Protein AF-A0A485LDN8-F1 (afdb_monomer_lite)

Organism: NCBI:txid120398

Sequence (251 aa):
MTTTCKCIAHLPKSLVAEIDPPNSIRDAHLHHQRHPLDNDVVKGVLFKRGKINPAFQRRYFELTLESLTYYCGDDMRGVIPLSTISTVQSHADPSVAWGIELVTPARTWVLSAANGGDYRKWTASICQRVSVDAVAMESHRELHDGKYRGVCAVQVELSPTYSVADAVKYICACYMQTHTTVTLHPFDPTDYVLEATAMTKSTSGRWKDPARKVASYDEFQTCCAAKETLEVTLVLREEKTTTNATKDYME

pLDDT: mean 74.47, std 20.6, range [29.77, 97.62]

Secondary structure (DSSP, 8-state):
----EEEEEE--GGGEEE-PPP----S-TT-----TTTT--EEEEEEEE-SSS--EEEEEEEE-SSEEEEEETTEEEEEEEGGG-SEEEE-S-TTSTTEEEEEETTEEEEEE-SSHHHHHHHHHHHHTTS-GGGB-HHHHHHH-SSSTHHHHEEEEEE-TT-BHHHHHHHHHHHHHHH-TTEEEPP--GGGEEEEEEETTT--EEEE--SSSBGGGSHHHHHHHHHTPPEEEEEEEPPP------------

InterPro domains:
  IPR001849 Pleckstrin homology domain [PF00169] (43-129)
  IPR001849 Pleckstrin homology domain [PS50003] (39-131)
  IPR001849 Pleckstrin homology domain [SM00233] (40-133)
  IPR011993 PH-like domain superfamily [G3DSA:2.30.29.30] (30-136)

Foldseek 3Di:
DFQWFWAKEFEDPQFWAQDDDDDDPPDCPDDDDDDPLQPPWDKDWKFKQDPVHRDTDIWIWTDGLFWIWTDDVVDTDDIDGQAQFQAWAADPDVVQALWIWTDGPVDIIIIGDPDPVRSLVVSVSSCVRHDVNHYDPVRVVSNPPDPVCQQGMFTDIGTQAAFQLSVLVRRQVRNCVSCVSIDTDDDRSLQKWKWKAQPPPRDIDIRNDRRDGPNVDPSRVVCSVVVHYMYIYIDGDDDDPPPDDPDDDDD

Radius of gyration: 23.09 Å; chains: 1; bounding box: 58×66×58 Å

Structure (mmCIF, N/CA/C/O backbone):
data_AF-A0A485LDN8-F1
#
_entry.id   AF-A0A485LDN8-F1
#
loop_
_atom_site.group_PDB
_atom_site.id
_atom_site.type_symbol
_atom_site.label_atom_id
_atom_site.label_alt_id
_atom_site.label_comp_id
_atom_site.label_asym_id
_atom_site.label_entity_id
_atom_site.label_seq_id
_atom_site.pdbx_PDB_ins_code
_atom_site.Cartn_x
_atom_site.Cartn_y
_atom_site.Cartn_z
_atom_site.occupancy
_atom_site.B_iso_or_equiv
_atom_site.auth_seq_id
_atom_site.auth_comp_id
_atom_site.auth_asym_id
_atom_site.auth_atom_id
_atom_site.pdbx_PDB_model_num
ATOM 1 N N . MET A 1 1 ? -16.667 16.708 29.014 1.00 46.03 1 MET A N 1
ATOM 2 C CA . MET A 1 1 ? -16.131 17.167 27.715 1.00 46.03 1 MET A CA 1
ATOM 3 C C . MET A 1 1 ? -15.968 15.937 26.839 1.00 46.03 1 MET A C 1
ATOM 5 O O . MET A 1 1 ? -15.197 15.059 27.199 1.00 46.03 1 MET A O 1
ATOM 9 N N . THR A 1 2 ? -16.772 15.796 25.787 1.00 54.19 2 THR A N 1
ATOM 10 C CA . THR A 1 2 ? -16.695 14.666 24.846 1.00 54.19 2 THR A CA 1
ATOM 11 C C . THR A 1 2 ? -15.644 14.983 23.792 1.00 54.19 2 THR A C 1
ATOM 13 O O . THR A 1 2 ? -15.962 15.552 22.753 1.00 54.19 2 THR A O 1
ATOM 16 N N . THR A 1 3 ? -14.382 14.695 24.101 1.00 77.62 3 THR A N 1
ATOM 17 C CA . THR A 1 3 ? -13.283 14.909 23.157 1.00 77.62 3 THR A CA 1
ATOM 18 C C . THR A 1 3 ? -13.375 13.858 22.058 1.00 77.62 3 THR A C 1
ATOM 20 O O . THR A 1 3 ? -13.360 12.656 22.328 1.00 77.62 3 THR A O 1
ATOM 23 N N . THR A 1 4 ? -13.537 14.323 20.831 1.00 85.38 4 THR A N 1
ATOM 24 C CA . THR A 1 4 ? -13.481 13.522 19.614 1.00 85.38 4 THR A CA 1
ATOM 25 C C . THR A 1 4 ? -12.040 13.117 19.298 1.00 85.38 4 THR A C 1
ATOM 27 O O . THR A 1 4 ? -11.087 13.774 19.727 1.00 85.38 4 THR A O 1
ATOM 30 N N . CYS A 1 5 ? -11.865 12.026 18.553 1.00 86.75 5 CYS A N 1
ATOM 31 C CA . CYS A 1 5 ? -10.547 11.553 18.138 1.00 86.75 5 CYS A CA 1
ATOM 32 C C . CYS A 1 5 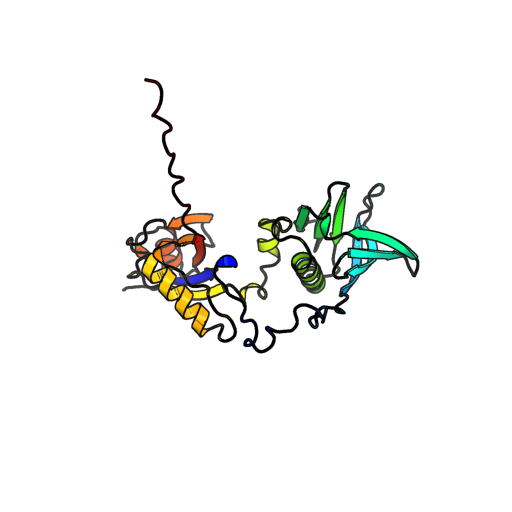? -10.330 11.828 16.652 1.00 86.75 5 CYS A C 1
ATOM 34 O O . CYS A 1 5 ? -11.110 11.359 15.818 1.00 86.75 5 CYS A O 1
ATOM 36 N N . LYS A 1 6 ? -9.249 12.539 16.312 1.00 87.75 6 LYS A N 1
ATOM 37 C CA . LYS A 1 6 ? -8.797 12.617 14.920 1.00 87.75 6 LYS A CA 1
ATOM 38 C C . LYS A 1 6 ? -8.345 11.237 14.490 1.00 87.75 6 LYS A C 1
ATOM 40 O O . LYS A 1 6 ? -7.565 10.590 15.188 1.00 87.75 6 LYS A O 1
ATOM 45 N N . CYS A 1 7 ? -8.817 10.806 13.336 1.00 85.44 7 CYS A N 1
ATOM 46 C CA . CYS A 1 7 ? -8.578 9.465 12.862 1.00 85.44 7 CYS A CA 1
ATOM 47 C C . CYS A 1 7 ? -8.266 9.465 11.370 1.00 85.44 7 CYS A C 1
ATOM 49 O O . CYS A 1 7 ? -8.816 10.262 10.605 1.00 85.44 7 CYS A O 1
ATOM 51 N N . ILE A 1 8 ? -7.387 8.555 10.955 1.00 84.38 8 ILE A N 1
ATOM 52 C CA . ILE A 1 8 ? -7.346 8.135 9.561 1.00 84.38 8 ILE A CA 1
ATOM 53 C C . ILE A 1 8 ? -7.859 6.708 9.472 1.00 84.38 8 ILE A C 1
ATOM 55 O O . ILE A 1 8 ? -7.300 5.798 10.084 1.00 84.38 8 ILE A O 1
ATOM 59 N N . ALA A 1 9 ? -8.928 6.548 8.701 1.00 86.69 9 ALA A N 1
ATOM 60 C CA . ALA A 1 9 ? -9.580 5.277 8.488 1.00 86.69 9 ALA A CA 1
ATOM 61 C C . ALA A 1 9 ? -9.235 4.708 7.115 1.00 86.69 9 ALA A C 1
ATOM 63 O O . ALA A 1 9 ? -9.310 5.421 6.117 1.00 86.69 9 ALA A O 1
ATOM 64 N N . HIS A 1 10 ? -8.893 3.425 7.078 1.00 83.69 10 HIS A N 1
ATOM 65 C CA . HIS A 1 10 ? -8.547 2.671 5.881 1.00 83.69 10 HIS A CA 1
ATOM 66 C C . HIS A 1 10 ? -9.657 1.672 5.553 1.00 83.69 10 HIS A C 1
ATOM 68 O O . HIS A 1 10 ? -10.066 0.889 6.410 1.00 83.69 10 HIS A O 1
ATOM 74 N N . LEU A 1 11 ? -10.147 1.703 4.316 1.00 84.38 11 LEU A N 1
ATOM 75 C CA . LEU A 1 11 ? -11.163 0.788 3.807 1.00 84.38 11 LEU A CA 1
ATOM 76 C C . LEU A 1 11 ? -10.489 -0.381 3.068 1.00 84.38 11 LEU A C 1
ATOM 78 O O . LEU A 1 11 ? -9.495 -0.166 2.364 1.00 84.38 11 LEU A O 1
ATOM 82 N N . PRO A 1 12 ? -11.018 -1.612 3.180 1.00 78.50 12 PRO A N 1
ATOM 83 C CA . PRO A 1 12 ? -10.522 -2.734 2.400 1.00 78.50 12 PRO A CA 1
ATOM 84 C C . PRO A 1 12 ? -10.889 -2.534 0.930 1.00 78.50 12 PRO A C 1
ATOM 86 O O . PRO A 1 12 ? -11.988 -2.088 0.608 1.00 78.50 12 PRO A O 1
ATOM 89 N N . LYS A 1 13 ? -9.986 -2.912 0.021 1.00 68.75 13 LYS A N 1
ATOM 90 C CA . LYS A 1 13 ? -10.216 -2.774 -1.427 1.00 68.75 13 LYS A CA 1
ATOM 91 C C . LYS A 1 13 ? -11.473 -3.504 -1.899 1.00 68.75 13 LYS A C 1
ATOM 93 O O . LYS A 1 13 ? -12.162 -2.998 -2.766 1.00 68.75 13 LYS A O 1
ATOM 98 N N . SER A 1 14 ? -11.801 -4.644 -1.287 1.00 70.00 14 SER A N 1
ATOM 99 C CA . SER A 1 14 ? -13.019 -5.407 -1.590 1.00 70.00 14 SER A CA 1
ATOM 100 C C . SER A 1 14 ? -14.316 -4.643 -1.319 1.00 70.00 14 SER A C 1
ATOM 102 O O . SER A 1 14 ? -15.359 -5.031 -1.831 1.00 70.00 14 SER A O 1
ATOM 104 N N . LEU A 1 15 ? -14.270 -3.573 -0.520 1.00 76.38 15 LEU A N 1
ATOM 105 C CA . LEU A 1 15 ? -15.412 -2.703 -0.256 1.00 76.38 15 LEU A CA 1
ATOM 106 C C . LEU A 1 15 ? -15.505 -1.546 -1.263 1.00 76.38 15 LEU A C 1
ATOM 108 O O . LEU A 1 15 ? -16.568 -0.956 -1.408 1.00 76.38 15 LEU A O 1
ATOM 112 N N . VAL A 1 16 ? -14.425 -1.220 -1.972 1.00 75.81 16 VAL A N 1
ATOM 113 C CA . VAL A 1 16 ? -14.358 -0.085 -2.897 1.00 75.81 16 VAL A CA 1
ATOM 114 C C . VAL A 1 16 ? -14.675 -0.568 -4.314 1.00 75.81 16 VAL A C 1
ATOM 116 O O . VAL A 1 16 ? -13.882 -1.272 -4.927 1.00 75.81 16 VAL A O 1
ATOM 119 N N . ALA A 1 17 ? -15.840 -0.184 -4.830 1.00 63.66 17 ALA A N 1
ATOM 120 C CA . ALA A 1 17 ? -16.272 -0.448 -6.195 1.00 63.66 17 ALA A CA 1
ATOM 121 C C . ALA A 1 17 ? -15.758 0.661 -7.127 1.00 63.66 17 ALA A C 1
ATOM 123 O O . ALA A 1 17 ? -16.224 1.807 -7.071 1.00 63.66 17 ALA A O 1
ATOM 124 N N . GLU A 1 18 ? -14.800 0.329 -7.990 1.00 54.22 18 GLU A N 1
ATOM 125 C CA . GLU A 1 18 ? -14.403 1.208 -9.093 1.00 54.22 18 GLU A CA 1
ATOM 126 C C . GLU A 1 18 ? -15.619 1.442 -10.007 1.00 54.22 18 GLU A C 1
ATOM 128 O O . GLU A 1 18 ? -16.309 0.499 -10.395 1.00 54.22 18 GLU A O 1
ATOM 133 N N . ILE A 1 19 ? -15.939 2.708 -10.302 1.00 43.47 19 ILE A N 1
ATOM 134 C CA . ILE A 1 19 ? -17.028 3.037 -11.226 1.00 43.47 19 ILE A CA 1
ATOM 135 C C . ILE A 1 19 ? -16.540 2.726 -12.644 1.00 43.47 19 ILE A C 1
ATOM 137 O O . ILE A 1 19 ? -15.802 3.521 -13.229 1.00 43.47 19 ILE A O 1
ATOM 141 N N . ASP A 1 20 ? -16.988 1.608 -13.215 1.00 35.34 20 ASP A N 1
ATOM 142 C CA . ASP A 1 20 ? -17.029 1.462 -14.671 1.00 35.34 20 ASP A CA 1
ATOM 143 C C . ASP A 1 20 ? -18.003 2.517 -15.240 1.00 35.34 20 ASP A C 1
ATOM 145 O O . ASP A 1 20 ? -19.126 2.656 -14.734 1.00 35.34 20 ASP A O 1
ATOM 149 N N . PRO A 1 21 ? -17.627 3.290 -16.278 1.00 30.64 21 PRO A N 1
ATOM 150 C CA . PRO A 1 21 ? -18.549 4.215 -16.928 1.00 30.64 21 PRO A CA 1
ATOM 151 C C . PRO A 1 21 ? -19.772 3.464 -17.499 1.00 30.64 21 PRO A C 1
ATOM 153 O O . PRO A 1 21 ? -19.682 2.287 -17.852 1.00 30.64 21 PRO A O 1
ATOM 156 N N . PRO A 1 22 ? -20.944 4.123 -17.579 1.00 30.86 22 PRO A N 1
ATOM 157 C CA . PRO A 1 22 ? -22.230 3.450 -17.705 1.00 30.86 22 PRO A CA 1
ATOM 158 C C . PRO A 1 22 ? -22.371 2.598 -18.974 1.00 30.86 22 PRO A C 1
ATOM 160 O O . PRO A 1 22 ? -22.088 3.026 -20.092 1.00 30.86 22 PRO A O 1
ATOM 163 N N . ASN A 1 23 ? -22.902 1.395 -18.742 1.00 31.38 23 ASN A N 1
ATOM 164 C CA . ASN A 1 23 ? -23.352 0.377 -19.687 1.00 31.38 23 ASN A CA 1
ATOM 165 C C . ASN A 1 23 ? -23.989 0.932 -20.976 1.00 31.38 23 ASN A C 1
ATOM 167 O O . ASN A 1 23 ? -25.171 1.269 -21.002 1.00 31.38 23 ASN A O 1
ATOM 171 N N . SER A 1 24 ? -23.238 0.903 -22.077 1.00 31.77 24 SER A N 1
ATOM 172 C CA . SER A 1 24 ? -23.776 0.992 -23.443 1.00 31.77 24 SER A CA 1
ATOM 173 C C . SER A 1 24 ? -22.979 0.127 -24.430 1.00 31.77 24 SER A C 1
ATOM 175 O O . SER A 1 24 ? -22.832 0.491 -25.589 1.00 31.77 24 SER A O 1
ATOM 177 N N . ILE A 1 25 ? -22.421 -1.013 -24.007 1.00 36.28 25 ILE A N 1
ATOM 178 C CA . ILE A 1 25 ? -21.766 -1.961 -24.929 1.00 36.28 25 ILE A CA 1
ATOM 179 C C . ILE A 1 25 ? -21.967 -3.392 -24.407 1.00 36.28 25 ILE A C 1
ATOM 181 O O . ILE A 1 25 ? -21.027 -4.062 -24.001 1.00 36.28 25 ILE A O 1
ATOM 185 N N . ARG A 1 26 ? -23.217 -3.870 -24.348 1.00 31.00 26 ARG A N 1
ATOM 186 C CA . ARG A 1 26 ? -23.502 -5.282 -24.020 1.00 31.00 26 ARG A CA 1
ATOM 187 C C . ARG A 1 26 ? -23.566 -6.212 -25.238 1.00 31.00 26 ARG A C 1
ATOM 189 O O . ARG A 1 26 ? -23.610 -7.419 -25.045 1.00 31.00 26 ARG A O 1
ATOM 196 N N . ASP A 1 27 ? -23.442 -5.686 -26.458 1.00 29.77 27 ASP A N 1
ATOM 197 C CA . ASP A 1 27 ? -23.632 -6.472 -27.691 1.00 29.77 27 ASP A CA 1
ATOM 198 C C . ASP A 1 27 ? -22.362 -6.722 -28.521 1.00 29.77 27 ASP A C 1
ATOM 200 O O . ASP A 1 27 ? -22.442 -7.089 -29.690 1.00 29.77 27 ASP A O 1
ATOM 204 N N . ALA A 1 28 ? -21.165 -6.591 -27.945 1.00 33.72 28 ALA A N 1
ATOM 205 C CA . ALA A 1 28 ? -19.920 -6.894 -28.657 1.00 33.72 28 ALA A CA 1
ATOM 206 C C . ALA A 1 28 ? -19.147 -8.049 -28.004 1.00 33.72 28 ALA A C 1
ATOM 208 O O . ALA A 1 28 ? -17.988 -7.912 -27.629 1.00 33.72 28 ALA A O 1
ATOM 209 N N . HIS A 1 29 ? -19.772 -9.226 -27.929 1.00 36.06 29 HIS A N 1
ATOM 210 C CA . HIS A 1 29 ? -19.129 -10.485 -27.523 1.00 36.06 29 HIS A CA 1
ATOM 211 C C . HIS A 1 29 ? -18.001 -10.960 -28.478 1.00 36.06 29 HIS A C 1
ATOM 213 O O . HIS A 1 29 ? -17.522 -12.078 -28.342 1.00 36.06 29 HIS A O 1
ATOM 219 N N . LEU A 1 30 ? -17.540 -10.161 -29.452 1.00 35.91 30 LEU A N 1
ATOM 220 C CA . LEU A 1 30 ? -16.578 -10.621 -30.468 1.00 35.91 30 LEU A CA 1
ATOM 221 C C . LEU A 1 30 ? -15.500 -9.613 -30.908 1.00 35.91 30 LEU A C 1
ATOM 223 O O . LEU A 1 30 ? -14.731 -9.935 -31.811 1.00 35.91 30 LEU A O 1
ATOM 227 N N . HIS A 1 31 ? -15.345 -8.449 -30.267 1.00 30.12 31 HIS A N 1
ATOM 228 C CA . HIS A 1 31 ? -14.240 -7.541 -30.609 1.00 30.12 31 HIS A CA 1
ATOM 229 C C . HIS A 1 31 ? -13.421 -7.094 -29.397 1.00 30.12 31 HIS A C 1
ATOM 231 O O . HIS A 1 31 ? -13.770 -6.187 -28.653 1.00 30.12 31 HIS A O 1
ATOM 237 N N . HIS A 1 32 ? -12.268 -7.746 -29.273 1.00 41.88 32 HIS A N 1
ATOM 238 C CA . HIS A 1 32 ? -11.026 -7.246 -28.692 1.00 41.88 32 HIS A CA 1
ATOM 239 C C . HIS A 1 32 ? -10.834 -5.730 -28.948 1.00 41.88 32 HIS A C 1
ATOM 241 O O . HIS A 1 32 ? -10.376 -5.346 -30.024 1.00 41.88 32 HIS A O 1
ATOM 247 N N . GLN A 1 33 ? -11.145 -4.861 -27.977 1.00 31.91 33 GLN A N 1
ATOM 248 C CA . GLN A 1 33 ? -10.724 -3.450 -27.987 1.00 31.91 33 GLN A CA 1
ATOM 249 C C . GLN A 1 33 ? -10.310 -2.956 -26.588 1.00 31.91 33 GLN A C 1
ATOM 251 O O . GLN A 1 33 ? -11.085 -2.380 -25.836 1.00 31.91 33 GLN A O 1
ATOM 256 N N . ARG A 1 34 ? -9.039 -3.241 -26.276 1.00 34.16 34 ARG A N 1
ATOM 257 C CA . ARG A 1 34 ? -8.003 -2.372 -25.680 1.00 34.16 34 ARG A CA 1
ATOM 258 C C . ARG A 1 34 ? -8.476 -1.132 -24.899 1.00 34.16 34 ARG A C 1
ATOM 260 O O . ARG A 1 34 ? -8.803 -0.102 -25.484 1.00 34.16 34 ARG A O 1
ATOM 267 N N . HIS A 1 35 ? -8.369 -1.216 -23.572 1.00 35.28 35 HIS A N 1
ATOM 268 C CA . HIS A 1 35 ? -8.366 -0.070 -22.656 1.00 35.28 35 HIS A CA 1
ATOM 269 C C . HIS A 1 35 ? -7.074 0.772 -22.833 1.00 35.28 35 HIS A C 1
ATOM 271 O O . HIS A 1 35 ? -6.047 0.224 -23.236 1.00 35.28 35 HIS A O 1
ATOM 277 N N . PRO A 1 36 ? -7.042 2.074 -22.478 1.00 39.69 36 PRO A N 1
ATOM 278 C CA . PRO A 1 36 ? -5.906 2.976 -22.742 1.00 39.69 36 PRO A CA 1
ATOM 279 C C . PRO A 1 36 ? -4.606 2.695 -21.960 1.00 39.69 36 PRO A C 1
ATOM 281 O O . PRO A 1 36 ? -3.676 3.490 -22.038 1.00 39.69 36 PRO A O 1
ATOM 284 N N . LEU A 1 37 ? -4.514 1.590 -21.211 1.00 43.34 37 LEU A N 1
ATOM 285 C CA . LEU A 1 37 ? -3.286 1.167 -20.518 1.00 43.34 37 LEU A CA 1
ATOM 286 C C . LEU A 1 37 ? -2.310 0.405 -21.432 1.00 43.34 37 LEU A C 1
ATOM 288 O O . LEU A 1 37 ? -1.198 0.087 -21.013 1.00 43.34 37 LEU A O 1
ATOM 292 N N . ASP A 1 38 ? -2.696 0.149 -22.684 1.00 44.00 38 ASP A N 1
ATOM 293 C CA . ASP A 1 38 ? -1.977 -0.729 -23.614 1.00 44.00 38 ASP A CA 1
ATOM 294 C C . ASP A 1 38 ? -0.600 -0.214 -24.085 1.00 44.00 38 ASP A C 1
ATOM 296 O O . ASP A 1 38 ? 0.090 -0.923 -24.812 1.00 44.00 38 ASP A O 1
ATOM 300 N N . ASN A 1 39 ? -0.162 0.986 -23.677 1.00 49.34 39 ASN A N 1
ATOM 301 C CA . ASN A 1 39 ? 1.122 1.565 -24.106 1.00 49.34 39 ASN A CA 1
ATOM 302 C C . ASN A 1 39 ? 1.950 2.267 -23.014 1.00 49.34 39 ASN A C 1
ATOM 304 O O . ASN A 1 39 ? 3.006 2.820 -23.333 1.00 49.34 39 ASN A O 1
ATOM 308 N N . ASP A 1 40 ? 1.550 2.228 -21.738 1.00 62.41 40 ASP A N 1
ATOM 309 C CA . ASP A 1 40 ? 2.333 2.867 -20.670 1.00 62.41 40 ASP A CA 1
ATOM 310 C C . ASP A 1 40 ? 3.509 1.976 -20.247 1.00 62.41 40 ASP A C 1
ATOM 312 O O . ASP A 1 40 ? 3.496 1.278 -19.224 1.00 62.41 40 ASP A O 1
ATOM 316 N N . VAL A 1 41 ? 4.547 1.996 -21.088 1.00 77.50 41 VAL A N 1
ATOM 317 C CA . VAL A 1 41 ? 5.844 1.393 -20.798 1.00 77.50 41 VAL A CA 1
ATOM 318 C C . VAL A 1 41 ? 6.587 2.305 -19.830 1.00 77.50 41 VAL A C 1
ATOM 320 O O . VAL A 1 41 ? 7.039 3.395 -20.190 1.00 77.50 41 VAL A O 1
ATOM 323 N N . VAL A 1 42 ? 6.755 1.853 -18.589 1.00 88.88 42 VAL A N 1
ATOM 324 C CA . VAL A 1 42 ? 7.564 2.588 -17.616 1.00 88.88 42 VAL A CA 1
ATOM 325 C C . VAL A 1 42 ? 9.026 2.284 -17.885 1.00 88.88 42 VAL A C 1
ATOM 327 O O . VAL A 1 42 ? 9.468 1.144 -17.770 1.00 88.88 42 VAL A O 1
ATOM 330 N N . LYS A 1 43 ? 9.786 3.316 -18.248 1.00 93.44 43 LYS A N 1
ATOM 331 C CA . LYS A 1 43 ? 11.212 3.191 -18.546 1.00 93.44 43 LYS A CA 1
ATOM 332 C C . LYS A 1 43 ? 12.060 4.030 -17.611 1.00 93.44 43 LYS A C 1
ATOM 334 O O . LYS A 1 43 ? 11.627 5.077 -17.116 1.00 93.44 43 LYS A O 1
ATOM 339 N N . GLY A 1 44 ? 13.290 3.590 -17.396 1.00 94.06 44 GLY A N 1
ATOM 340 C CA . GLY A 1 44 ? 14.247 4.334 -16.592 1.00 94.06 44 GLY A CA 1
ATOM 341 C C . GLY A 1 44 ? 15.407 3.484 -16.115 1.00 94.06 44 GLY A C 1
ATOM 342 O O . GLY A 1 44 ? 15.560 2.325 -16.481 1.00 94.06 44 GLY A O 1
ATOM 343 N N . VAL A 1 45 ? 16.253 4.084 -15.292 1.00 95.00 45 VAL A N 1
ATOM 344 C CA . VAL A 1 45 ? 17.449 3.428 -14.774 1.00 95.00 45 VAL A CA 1
ATOM 345 C C . VAL A 1 45 ? 17.189 2.915 -13.366 1.00 95.00 45 VAL A C 1
ATOM 347 O O . VAL A 1 45 ? 16.674 3.648 -12.527 1.00 95.00 45 VAL A O 1
ATOM 350 N N . LEU A 1 46 ? 17.620 1.683 -13.104 1.00 96.88 46 LEU A N 1
ATOM 351 C CA . LEU A 1 46 ? 17.727 1.116 -11.762 1.00 96.88 46 LEU A CA 1
ATOM 352 C C . LEU A 1 46 ? 19.115 0.501 -11.578 1.00 96.88 46 LEU A C 1
ATOM 354 O O . LEU A 1 46 ? 19.783 0.085 -12.534 1.00 96.88 46 LEU A O 1
ATOM 358 N N . PHE A 1 47 ? 19.548 0.414 -10.329 1.00 96.50 47 PHE A N 1
ATOM 359 C CA . PHE A 1 47 ? 20.724 -0.345 -9.943 1.00 96.50 47 PHE A CA 1
ATOM 360 C C . PHE A 1 47 ? 20.298 -1.759 -9.592 1.00 96.50 47 PHE A C 1
ATOM 362 O O . PHE A 1 47 ? 19.424 -1.969 -8.763 1.00 96.50 47 PHE A O 1
ATOM 369 N N . LYS A 1 48 ? 20.914 -2.749 -10.226 1.00 95.25 48 LYS A N 1
ATOM 370 C CA . LYS A 1 48 ? 20.554 -4.154 -10.058 1.00 95.25 48 LYS A CA 1
ATOM 371 C C . LYS A 1 48 ? 21.697 -4.913 -9.401 1.00 95.25 48 LYS A C 1
ATOM 373 O O . LYS A 1 48 ? 22.816 -4.897 -9.917 1.00 95.25 48 LYS A O 1
ATOM 378 N N . ARG A 1 49 ? 21.391 -5.683 -8.357 1.00 93.12 49 ARG A N 1
ATOM 379 C CA . ARG A 1 49 ? 22.340 -6.615 -7.737 1.00 93.12 49 ARG A CA 1
ATOM 380 C C . ARG A 1 49 ? 22.639 -7.797 -8.668 1.00 93.12 49 ARG A C 1
ATOM 382 O O . ARG A 1 49 ? 21.731 -8.405 -9.271 1.00 93.12 49 ARG A O 1
ATOM 389 N N . GLY A 1 50 ? 23.915 -8.135 -8.839 1.00 87.31 50 GLY A N 1
ATOM 390 C CA . GLY A 1 50 ? 24.303 -9.351 -9.556 1.00 87.31 50 GLY A CA 1
ATOM 391 C C . GLY A 1 50 ? 23.942 -10.620 -8.773 1.00 87.31 50 GLY A C 1
ATOM 392 O O . GLY A 1 50 ? 23.691 -10.579 -7.572 1.00 87.31 50 GLY A O 1
ATOM 393 N N . LYS A 1 51 ? 23.824 -11.752 -9.480 1.00 81.25 51 LYS A N 1
ATOM 394 C CA . LYS A 1 51 ? 23.571 -13.062 -8.847 1.00 81.25 51 LYS A CA 1
ATOM 395 C C . LYS A 1 51 ? 24.859 -13.652 -8.265 1.00 81.25 51 LYS A C 1
ATOM 397 O O . LYS A 1 51 ? 24.824 -14.214 -7.185 1.00 81.25 51 LYS A O 1
ATOM 402 N N . ILE A 1 52 ? 25.959 -13.529 -9.014 1.00 82.69 52 ILE A N 1
ATOM 403 C CA . ILE A 1 52 ? 27.269 -14.109 -8.681 1.00 82.69 52 ILE A CA 1
ATOM 404 C C . ILE A 1 52 ? 28.154 -13.058 -8.005 1.00 82.69 52 ILE A C 1
ATOM 406 O O . ILE A 1 52 ? 28.649 -13.280 -6.911 1.00 82.69 52 ILE A O 1
ATOM 410 N N . ASN A 1 53 ? 28.309 -11.888 -8.632 1.00 84.06 53 ASN A N 1
ATOM 411 C CA . ASN A 1 53 ? 28.954 -10.736 -8.010 1.00 84.06 53 ASN A CA 1
ATOM 412 C C . ASN A 1 53 ? 27.867 -9.817 -7.423 1.00 84.06 53 ASN A C 1
ATOM 414 O O . ASN A 1 53 ? 27.068 -9.291 -8.203 1.00 84.06 53 ASN A O 1
ATOM 418 N N . PRO A 1 54 ? 27.802 -9.619 -6.094 1.00 86.31 54 PRO A N 1
ATOM 419 C CA . PRO A 1 54 ? 26.749 -8.839 -5.448 1.00 86.31 54 PRO A CA 1
ATOM 420 C C . PRO A 1 54 ? 26.879 -7.324 -5.667 1.00 86.31 54 PRO A C 1
ATOM 422 O O . PRO A 1 54 ? 26.058 -6.572 -5.151 1.00 86.31 54 PRO A O 1
ATOM 425 N N . ALA A 1 55 ? 27.854 -6.853 -6.448 1.00 89.44 55 ALA A N 1
ATOM 426 C CA . ALA A 1 55 ? 27.920 -5.454 -6.843 1.00 89.44 55 ALA A CA 1
ATOM 427 C C . ALA A 1 55 ? 26.634 -5.010 -7.565 1.00 89.44 55 ALA A C 1
ATOM 429 O O . ALA A 1 55 ? 26.109 -5.697 -8.453 1.00 89.44 55 ALA A O 1
ATOM 430 N N . PHE A 1 56 ? 26.142 -3.831 -7.194 1.00 92.75 56 PHE A N 1
ATOM 431 C CA . PHE A 1 56 ? 25.043 -3.175 -7.884 1.00 92.75 56 PHE A CA 1
ATOM 432 C C . PHE A 1 56 ? 25.547 -2.560 -9.183 1.00 92.75 56 PHE A C 1
ATOM 434 O O . PHE A 1 56 ? 26.515 -1.802 -9.201 1.00 92.75 56 PHE A O 1
ATOM 441 N N . GLN A 1 57 ? 24.879 -2.882 -10.285 1.00 93.81 57 GLN A N 1
ATOM 442 C CA . GLN A 1 57 ? 25.225 -2.348 -11.592 1.00 93.81 57 GLN A CA 1
ATOM 443 C C . GLN A 1 57 ? 24.052 -1.577 -12.176 1.00 93.81 57 GLN A C 1
ATOM 445 O O . GLN A 1 57 ? 22.909 -2.036 -12.151 1.00 93.81 57 GLN A O 1
ATOM 450 N N . ARG A 1 58 ? 24.355 -0.407 -12.737 1.00 95.38 58 ARG A N 1
ATOM 451 C CA . ARG A 1 58 ? 23.387 0.445 -13.425 1.00 95.38 58 ARG A CA 1
ATOM 452 C C . ARG A 1 58 ? 22.868 -0.263 -14.677 1.00 95.38 58 ARG A C 1
ATOM 454 O O . ARG A 1 58 ? 23.665 -0.725 -15.499 1.00 95.38 58 ARG A O 1
ATOM 461 N N . ARG A 1 59 ? 21.549 -0.354 -14.827 1.00 96.56 59 ARG A N 1
ATOM 462 C CA . ARG A 1 59 ? 20.884 -0.927 -16.004 1.00 96.56 59 ARG A CA 1
ATOM 463 C C . ARG A 1 59 ? 19.689 -0.073 -16.396 1.00 96.56 59 ARG A C 1
ATOM 465 O O . ARG A 1 59 ? 19.060 0.547 -15.540 1.00 96.56 59 ARG A O 1
ATOM 472 N N . TYR A 1 60 ? 19.409 -0.036 -17.692 1.00 96.12 60 TYR A N 1
ATOM 473 C CA . TYR A 1 60 ? 18.168 0.534 -18.197 1.00 96.12 60 TYR A CA 1
ATOM 474 C C . TYR A 1 60 ? 17.086 -0.536 -18.119 1.00 96.12 60 TYR A C 1
ATOM 476 O O . TYR A 1 60 ? 17.347 -1.681 -18.484 1.00 96.12 60 TYR A O 1
ATOM 484 N N . PHE A 1 61 ? 15.921 -0.177 -17.602 1.00 97.62 61 PHE A N 1
ATOM 485 C CA . PHE A 1 61 ? 14.780 -1.054 -17.417 1.00 97.62 61 PHE A CA 1
ATOM 486 C C . PHE A 1 61 ? 13.581 -0.536 -18.195 1.00 97.62 61 PHE A C 1
ATOM 488 O O . PHE A 1 61 ? 13.353 0.673 -18.281 1.00 97.62 61 PHE A O 1
ATOM 495 N N . GLU A 1 62 ? 12.793 -1.479 -18.694 1.00 95.56 62 GLU A N 1
ATOM 496 C CA . GLU A 1 62 ? 11.507 -1.239 -19.332 1.00 95.56 62 GLU A CA 1
ATOM 497 C C . GLU A 1 62 ? 10.479 -2.192 -18.725 1.00 95.56 62 GLU A C 1
ATOM 499 O O . GLU A 1 62 ? 10.668 -3.408 -18.725 1.00 95.56 62 GLU A O 1
ATOM 504 N N . LEU A 1 63 ? 9.408 -1.631 -18.179 1.00 94.00 63 LEU A N 1
ATOM 505 C CA . LEU A 1 63 ? 8.280 -2.365 -17.625 1.00 94.00 63 LEU A CA 1
ATOM 506 C C . LEU A 1 63 ? 7.116 -2.292 -18.602 1.00 94.00 63 LEU A C 1
ATOM 508 O O . LEU A 1 63 ? 6.566 -1.215 -18.838 1.00 94.00 63 LEU A O 1
ATOM 512 N N . THR A 1 64 ? 6.748 -3.446 -19.140 1.00 88.19 64 THR A N 1
ATOM 513 C CA . THR A 1 64 ? 5.537 -3.648 -19.937 1.00 88.19 64 THR A CA 1
ATOM 514 C C . THR A 1 64 ? 4.431 -4.229 -19.055 1.00 88.19 64 THR A C 1
ATOM 516 O O . THR A 1 64 ? 4.609 -4.376 -17.847 1.00 88.19 64 THR A O 1
ATOM 519 N N . LEU A 1 65 ? 3.278 -4.562 -19.642 1.00 81.69 65 LEU A N 1
ATOM 520 C CA . LEU A 1 65 ? 2.197 -5.250 -18.928 1.00 81.69 65 LEU A CA 1
ATOM 521 C C . LEU A 1 65 ? 2.596 -6.649 -18.437 1.00 81.69 65 LEU A C 1
ATOM 523 O O . LEU A 1 65 ? 2.077 -7.108 -17.429 1.00 81.69 65 LEU A O 1
ATOM 527 N N . GLU A 1 66 ? 3.521 -7.313 -19.130 1.00 85.69 66 GLU A N 1
ATOM 528 C CA . GLU A 1 66 ? 3.832 -8.727 -18.890 1.00 85.69 66 GLU A CA 1
ATOM 529 C C . GLU A 1 66 ? 5.215 -8.949 -18.279 1.00 85.69 66 GLU A C 1
ATOM 531 O O . GLU A 1 66 ? 5.463 -9.975 -17.641 1.00 85.69 66 GLU A O 1
ATOM 536 N N . SER A 1 67 ? 6.145 -8.012 -18.478 1.00 92.81 67 SER A N 1
ATOM 537 C CA . SER A 1 67 ? 7.546 -8.235 -18.135 1.00 92.81 67 SER A CA 1
ATOM 538 C C . SER A 1 67 ? 8.280 -6.974 -17.708 1.00 92.81 67 SER A C 1
ATOM 540 O O . SER A 1 67 ? 8.035 -5.881 -18.219 1.00 92.81 67 SER A O 1
ATOM 542 N N . LEU A 1 68 ? 9.261 -7.163 -16.830 1.00 96.50 68 LEU A N 1
ATOM 543 C CA . LEU A 1 68 ? 10.297 -6.187 -16.528 1.00 96.50 68 LEU A CA 1
ATOM 544 C C . LEU A 1 68 ? 11.607 -6.615 -17.204 1.00 96.50 68 LEU A C 1
ATOM 546 O O . LEU A 1 68 ? 12.256 -7.582 -16.794 1.00 96.50 68 LEU A O 1
ATOM 550 N N . THR A 1 69 ? 12.001 -5.885 -18.239 1.00 96.81 69 THR A N 1
ATOM 551 C CA . THR A 1 69 ? 13.169 -6.180 -19.079 1.00 96.81 69 THR A CA 1
ATOM 552 C C . THR A 1 69 ? 14.316 -5.241 -18.731 1.00 96.81 69 THR A C 1
ATOM 554 O O . THR A 1 69 ? 14.075 -4.093 -18.360 1.00 96.81 69 THR A O 1
ATOM 557 N N . TYR A 1 70 ? 15.570 -5.696 -18.840 1.00 96.44 70 TYR A N 1
ATOM 558 C CA . TYR A 1 70 ? 16.730 -4.831 -18.604 1.00 96.44 70 TYR A CA 1
ATOM 559 C C . TYR A 1 70 ? 17.849 -4.977 -19.630 1.00 96.44 70 TYR A C 1
ATOM 561 O O . TYR A 1 70 ? 18.117 -6.059 -20.158 1.00 96.44 70 TYR A O 1
ATOM 569 N N . TYR A 1 71 ? 18.559 -3.868 -19.831 1.00 95.81 71 TYR A N 1
ATOM 570 C CA . TYR A 1 71 ? 19.520 -3.671 -20.910 1.00 95.81 71 TYR A CA 1
ATOM 571 C C . TYR A 1 71 ? 20.855 -3.121 -20.401 1.00 95.81 71 TYR A C 1
ATOM 573 O O . TYR A 1 71 ? 20.936 -2.464 -19.354 1.00 95.81 71 TYR A O 1
ATOM 581 N N . CYS A 1 72 ? 21.916 -3.393 -21.157 1.00 91.62 72 CYS A N 1
ATOM 582 C CA . CYS A 1 72 ? 23.237 -2.793 -20.987 1.00 91.62 72 CYS A CA 1
ATOM 583 C C . CYS A 1 72 ? 23.677 -2.201 -22.328 1.00 91.62 72 CYS A C 1
ATOM 585 O O . CYS A 1 72 ? 24.086 -2.950 -23.210 1.00 91.62 72 CYS A O 1
ATOM 587 N N . GLY A 1 73 ? 23.575 -0.877 -22.468 1.00 90.12 73 GLY A N 1
ATOM 588 C CA . GLY A 1 73 ? 23.551 -0.262 -23.796 1.00 90.12 73 GLY A CA 1
ATOM 589 C C . GLY A 1 73 ? 22.277 -0.692 -24.520 1.00 90.12 73 GLY A C 1
ATOM 590 O O . GLY A 1 73 ? 21.219 -0.737 -23.890 1.00 90.12 73 GLY A O 1
ATOM 591 N N . ASP A 1 74 ? 22.413 -1.084 -25.781 1.00 89.25 74 ASP A N 1
ATOM 592 C CA . ASP A 1 74 ? 21.298 -1.566 -26.606 1.00 89.25 74 ASP A CA 1
ATOM 593 C C . ASP A 1 74 ? 21.038 -3.077 -26.440 1.00 89.25 74 ASP A C 1
ATOM 595 O O . ASP A 1 74 ? 20.019 -3.599 -26.887 1.00 89.25 74 ASP A O 1
ATOM 599 N N . ASP A 1 75 ? 21.926 -3.796 -25.742 1.00 92.44 75 ASP A N 1
ATOM 600 C CA . ASP A 1 75 ? 21.799 -5.240 -25.552 1.00 92.44 75 ASP A CA 1
ATOM 601 C C . ASP A 1 75 ? 20.790 -5.581 -24.450 1.00 92.44 75 ASP A C 1
ATOM 603 O O . ASP A 1 75 ? 21.011 -5.261 -23.273 1.00 92.44 75 ASP A O 1
ATOM 607 N N . MET A 1 76 ? 19.746 -6.341 -24.792 1.00 95.19 76 MET A N 1
ATOM 608 C CA . MET A 1 76 ? 18.855 -6.962 -23.809 1.00 95.19 76 MET A CA 1
ATOM 609 C C . MET A 1 76 ? 19.616 -8.025 -23.009 1.00 95.19 76 MET A C 1
ATOM 611 O O . MET A 1 76 ? 20.184 -8.967 -23.559 1.00 95.19 76 MET A O 1
ATOM 615 N N . ARG A 1 77 ? 19.633 -7.887 -21.681 1.00 94.94 77 ARG A N 1
ATOM 616 C CA . ARG A 1 77 ? 20.401 -8.759 -20.773 1.00 94.94 77 ARG A CA 1
ATOM 617 C C . ARG A 1 77 ? 19.535 -9.677 -19.923 1.00 94.94 77 ARG A C 1
ATOM 619 O O . ARG A 1 77 ? 20.075 -10.579 -19.280 1.00 94.94 77 ARG A O 1
ATOM 626 N N . GLY A 1 78 ? 18.231 -9.443 -19.860 1.00 93.44 78 GLY A N 1
ATOM 627 C CA . GLY A 1 78 ? 17.315 -10.346 -19.182 1.00 93.44 78 GLY A CA 1
ATOM 628 C C . GLY A 1 78 ? 15.894 -9.817 -19.110 1.00 93.44 78 GLY A C 1
ATOM 629 O O . GLY A 1 78 ? 15.653 -8.619 -19.241 1.00 93.44 78 GLY A O 1
ATOM 630 N N . VAL A 1 79 ? 14.983 -10.754 -18.869 1.00 95.25 79 VAL A N 1
ATOM 631 C CA . VAL A 1 79 ? 13.539 -10.549 -18.769 1.00 95.25 79 VAL A CA 1
ATOM 632 C C . VAL A 1 79 ? 13.081 -11.154 -17.446 1.00 95.25 79 VAL A C 1
ATOM 634 O O . VAL A 1 79 ? 13.494 -12.262 -17.096 1.00 95.25 79 VAL A O 1
ATOM 637 N N . ILE A 1 80 ? 12.245 -10.429 -16.712 1.00 95.12 80 ILE A N 1
ATOM 638 C CA . ILE A 1 80 ? 11.561 -10.916 -15.515 1.00 95.12 80 ILE A CA 1
ATOM 639 C C . ILE A 1 80 ? 10.064 -10.935 -15.842 1.00 95.12 80 ILE A C 1
ATOM 641 O O . ILE A 1 80 ? 9.453 -9.865 -15.884 1.00 95.12 80 ILE A O 1
ATOM 645 N N . PRO A 1 81 ? 9.462 -12.107 -16.107 1.00 92.44 81 PRO A N 1
ATOM 646 C CA . PRO A 1 81 ? 8.021 -12.198 -16.321 1.00 92.44 81 PRO A CA 1
ATOM 647 C C . PRO A 1 81 ? 7.278 -11.836 -15.031 1.00 92.44 81 PRO A C 1
ATOM 649 O O . PRO A 1 81 ? 7.534 -12.437 -13.983 1.00 92.44 81 PRO A O 1
ATOM 652 N N . LEU A 1 82 ? 6.361 -10.870 -15.090 1.00 87.75 82 LEU A N 1
ATOM 653 C CA . LEU A 1 82 ? 5.666 -10.354 -13.903 1.00 87.75 82 LEU A CA 1
ATOM 654 C C . LEU A 1 82 ? 4.773 -11.415 -13.254 1.00 87.75 82 LEU A C 1
ATOM 656 O O . LEU A 1 82 ? 4.677 -11.472 -12.033 1.00 87.75 82 LEU A O 1
ATOM 660 N N . SER A 1 83 ? 4.219 -12.325 -14.057 1.00 84.19 83 SER A N 1
ATOM 661 C CA . SER A 1 83 ? 3.443 -13.481 -13.594 1.00 84.19 83 SER A CA 1
ATOM 662 C C . SER A 1 83 ? 4.239 -14.465 -12.728 1.00 84.19 83 SER A C 1
ATOM 664 O O . SER A 1 83 ? 3.646 -15.257 -12.003 1.00 84.19 83 SER A O 1
ATOM 666 N N . THR A 1 84 ? 5.576 -14.429 -12.785 1.00 83.00 84 THR A N 1
ATOM 667 C CA . THR A 1 84 ? 6.448 -15.298 -11.972 1.00 83.00 84 THR A CA 1
ATOM 668 C C . THR A 1 84 ? 6.869 -14.664 -10.652 1.00 83.00 84 THR A C 1
ATOM 670 O O . THR A 1 84 ? 7.562 -15.306 -9.862 1.00 83.00 84 THR A O 1
ATOM 673 N N . ILE A 1 85 ? 6.498 -13.406 -10.415 1.00 86.00 85 ILE A N 1
ATOM 674 C CA . ILE A 1 85 ? 6.830 -12.707 -9.180 1.00 86.00 85 ILE A CA 1
ATOM 675 C C . ILE A 1 85 ? 5.856 -13.172 -8.100 1.00 86.00 85 ILE A C 1
ATOM 677 O O . ILE A 1 85 ? 4.658 -12.927 -8.188 1.00 86.00 85 ILE A O 1
ATOM 681 N N . SER A 1 86 ? 6.385 -13.850 -7.084 1.00 75.69 86 SER A N 1
ATOM 682 C CA . SER A 1 86 ? 5.633 -14.317 -5.919 1.00 75.69 86 SER A CA 1
ATOM 683 C C . SER A 1 86 ? 5.618 -13.298 -4.786 1.00 75.69 86 SER A C 1
ATOM 685 O O . SER A 1 86 ? 4.800 -13.406 -3.881 1.00 75.69 86 SER A O 1
ATOM 687 N N . THR A 1 87 ? 6.562 -12.352 -4.777 1.00 78.12 87 THR A N 1
ATOM 688 C CA . THR A 1 87 ? 6.636 -11.302 -3.755 1.00 78.12 87 THR A CA 1
ATOM 689 C C . THR A 1 87 ? 7.338 -10.060 -4.306 1.00 78.12 87 THR A C 1
ATOM 691 O O . THR A 1 87 ? 8.401 -10.167 -4.912 1.00 78.12 87 THR A O 1
ATOM 694 N N . VAL A 1 88 ? 6.772 -8.885 -4.066 1.00 82.94 88 VAL A N 1
ATOM 695 C CA . VAL A 1 88 ? 7.340 -7.558 -4.284 1.00 82.94 88 VAL A CA 1
ATOM 696 C C . VAL A 1 88 ? 7.464 -6.925 -2.918 1.00 82.94 88 VAL A C 1
ATOM 698 O O . VAL A 1 88 ? 6.450 -6.774 -2.227 1.00 82.94 88 VAL A O 1
ATOM 701 N N . GLN A 1 89 ? 8.690 -6.571 -2.535 1.00 81.12 89 GLN A N 1
ATOM 702 C CA . GLN A 1 89 ? 8.909 -5.943 -1.248 1.00 81.12 89 GLN A CA 1
ATOM 703 C C . GLN A 1 89 ? 10.021 -4.913 -1.152 1.00 81.12 89 GLN A C 1
ATOM 705 O O . GLN A 1 89 ? 10.834 -4.784 -2.059 1.00 81.12 89 GLN A O 1
ATOM 710 N N . SER A 1 90 ? 10.050 -4.154 -0.058 1.00 78.75 90 SER A N 1
ATOM 711 C CA . SER A 1 90 ? 11.214 -3.340 0.287 1.00 78.75 90 SER A CA 1
ATOM 712 C C . SER A 1 90 ? 12.409 -4.221 0.621 1.00 78.75 90 SER A C 1
ATOM 714 O O . SER A 1 90 ? 12.267 -5.290 1.214 1.00 78.75 90 SER A O 1
ATOM 716 N N . HIS A 1 91 ? 13.605 -3.770 0.257 1.00 84.94 91 HIS A N 1
ATOM 717 C CA . HIS A 1 91 ? 14.822 -4.456 0.665 1.00 84.94 91 HIS A CA 1
ATOM 718 C C . HIS A 1 91 ? 15.112 -4.216 2.147 1.00 84.94 91 HIS A C 1
ATOM 720 O O . HIS A 1 91 ? 15.165 -3.073 2.587 1.00 84.94 91 HIS A O 1
ATOM 726 N N . ALA A 1 92 ? 15.336 -5.294 2.899 1.00 73.94 92 ALA A N 1
ATOM 727 C CA . ALA A 1 92 ? 15.514 -5.226 4.348 1.00 73.94 92 ALA A CA 1
ATOM 728 C C . ALA A 1 92 ? 16.848 -4.595 4.791 1.00 73.94 92 ALA A C 1
ATOM 730 O O . ALA A 1 92 ? 16.945 -4.114 5.917 1.00 73.94 92 ALA A O 1
ATOM 731 N N . ASP A 1 93 ? 17.886 -4.618 3.946 1.00 77.81 93 ASP A N 1
ATOM 732 C CA . ASP A 1 93 ? 19.186 -4.026 4.278 1.00 77.81 93 ASP A CA 1
ATOM 733 C C . ASP A 1 93 ? 19.148 -2.496 4.084 1.00 77.81 93 ASP A C 1
ATOM 735 O O . ASP A 1 93 ? 19.088 -2.026 2.940 1.00 77.81 93 ASP A O 1
ATOM 739 N N . PRO A 1 94 ? 19.243 -1.699 5.166 1.00 72.50 94 PRO A N 1
ATOM 740 C CA . PRO A 1 94 ? 19.154 -0.242 5.094 1.00 72.50 94 PRO A CA 1
ATOM 741 C C . PRO A 1 94 ? 20.343 0.403 4.366 1.00 72.50 94 PRO A C 1
ATOM 743 O O . PRO A 1 94 ? 20.268 1.576 3.998 1.00 72.50 94 PRO A O 1
ATOM 746 N N . SER A 1 95 ? 21.442 -0.329 4.137 1.00 77.81 95 SER A N 1
ATOM 747 C CA . SER A 1 95 ? 22.572 0.162 3.336 1.00 77.81 95 SER A CA 1
ATOM 748 C C . SER A 1 95 ? 22.233 0.290 1.847 1.00 77.81 95 SER A C 1
ATOM 750 O O . SER A 1 95 ? 22.886 1.045 1.121 1.00 77.81 95 SER A O 1
ATOM 752 N N . VAL A 1 96 ? 21.183 -0.397 1.386 1.00 80.69 96 VAL A N 1
ATOM 753 C CA . VAL A 1 96 ? 20.659 -0.282 0.025 1.00 80.69 96 VAL A CA 1
ATOM 754 C C . VAL A 1 96 ? 19.488 0.692 0.039 1.00 80.69 96 VAL A C 1
ATOM 756 O O . VAL A 1 96 ? 18.321 0.311 0.133 1.00 80.69 96 VAL A O 1
ATOM 759 N N . ALA A 1 97 ? 19.807 1.977 -0.090 1.00 82.94 97 ALA A N 1
ATOM 760 C CA . ALA A 1 97 ? 18.790 3.011 -0.192 1.00 82.94 97 ALA A CA 1
ATOM 761 C C . ALA A 1 97 ? 17.806 2.702 -1.334 1.00 82.94 97 ALA A C 1
ATOM 763 O O . ALA A 1 97 ? 18.211 2.322 -2.441 1.00 82.94 97 ALA A O 1
ATOM 764 N N . TRP A 1 98 ? 16.513 2.900 -1.060 1.00 85.75 98 TRP A N 1
ATOM 765 C CA . TRP A 1 98 ? 15.448 2.772 -2.058 1.00 85.75 98 TRP A CA 1
ATOM 766 C C . TRP A 1 98 ? 15.412 1.391 -2.738 1.00 85.75 98 TRP A C 1
ATOM 768 O O . TRP A 1 98 ? 15.233 1.290 -3.957 1.00 85.75 98 TRP A O 1
ATOM 778 N N . GLY A 1 99 ? 15.657 0.336 -1.957 1.00 86.94 99 GLY A N 1
ATOM 779 C CA . GLY A 1 99 ? 15.746 -1.039 -2.431 1.00 86.94 99 GLY A CA 1
ATOM 780 C C . GLY A 1 99 ? 14.382 -1.707 -2.639 1.00 86.94 99 GLY A C 1
ATOM 781 O O . GLY A 1 99 ? 13.509 -1.630 -1.780 1.00 86.94 99 GLY A O 1
ATOM 782 N N . ILE A 1 100 ? 14.223 -2.402 -3.765 1.00 91.12 100 ILE A N 1
ATOM 783 C CA . ILE A 1 100 ? 13.052 -3.208 -4.135 1.00 91.12 100 ILE A CA 1
ATOM 784 C C . ILE A 1 100 ? 13.513 -4.652 -4.339 1.00 91.12 100 ILE A C 1
ATOM 786 O O . ILE A 1 100 ? 14.437 -4.915 -5.115 1.00 91.12 100 ILE A O 1
ATOM 790 N N . GLU A 1 101 ? 12.851 -5.599 -3.694 1.00 91.19 101 GLU A N 1
ATOM 791 C CA . GLU A 1 101 ? 13.010 -7.026 -3.918 1.00 91.19 101 GLU A CA 1
ATOM 792 C C . GLU A 1 101 ? 11.854 -7.586 -4.737 1.00 91.19 101 GLU A C 1
ATOM 794 O O . GLU A 1 101 ? 10.689 -7.366 -4.420 1.00 91.19 101 GLU A O 1
ATOM 799 N N . LEU A 1 102 ? 12.184 -8.354 -5.773 1.00 91.00 102 LEU A N 1
ATOM 800 C CA . LEU A 1 102 ? 11.231 -9.149 -6.542 1.00 91.00 102 LEU A CA 1
ATOM 801 C C . LEU A 1 102 ? 11.606 -10.619 -6.368 1.00 91.00 102 LEU A C 1
ATOM 803 O O . LEU A 1 102 ? 12.640 -11.070 -6.872 1.00 91.00 102 LEU A O 1
ATOM 807 N N . VAL A 1 103 ? 10.796 -11.367 -5.635 1.00 84.50 103 VAL A N 1
ATOM 808 C CA . VAL A 1 103 ? 10.980 -12.800 -5.417 1.00 84.50 103 VAL A CA 1
ATOM 809 C C . VAL A 1 103 ? 10.296 -13.548 -6.550 1.00 84.50 103 VAL A C 1
ATOM 811 O O . VAL A 1 103 ? 9.127 -13.326 -6.841 1.00 84.50 103 VAL A O 1
ATOM 814 N N . THR A 1 104 ? 11.044 -14.429 -7.200 1.00 87.50 104 THR A N 1
ATOM 815 C CA . THR A 1 104 ? 10.545 -15.387 -8.194 1.00 87.50 104 THR A CA 1
ATOM 816 C C . THR A 1 104 ? 10.998 -16.787 -7.778 1.00 87.50 104 THR A C 1
ATOM 818 O O . THR A 1 104 ? 12.001 -16.891 -7.061 1.00 87.50 104 THR A O 1
ATOM 821 N N . PRO A 1 105 ? 10.376 -17.874 -8.275 1.00 83.50 105 PRO A N 1
ATOM 822 C CA . PRO A 1 105 ? 10.801 -19.239 -7.952 1.00 83.50 105 PRO A CA 1
ATOM 823 C C . PRO A 1 105 ? 12.288 -19.508 -8.218 1.00 83.50 105 PRO A C 1
ATOM 825 O O . PRO A 1 105 ? 12.935 -20.262 -7.499 1.00 83.50 105 PRO A O 1
ATOM 828 N N . ALA A 1 106 ? 12.852 -18.876 -9.252 1.00 82.44 106 ALA A N 1
ATOM 829 C CA . ALA A 1 106 ? 14.239 -19.093 -9.650 1.00 82.44 106 ALA A CA 1
ATOM 830 C C . ALA A 1 106 ? 15.243 -18.194 -8.909 1.00 82.44 106 ALA A C 1
ATOM 832 O O . ALA A 1 106 ? 16.443 -18.502 -8.881 1.00 82.44 106 ALA A O 1
ATOM 833 N N . ARG A 1 107 ? 14.803 -17.029 -8.410 1.00 86.88 107 ARG A N 1
ATOM 834 C CA . ARG A 1 107 ? 15.696 -15.986 -7.887 1.00 86.88 107 ARG A CA 1
ATOM 835 C C . ARG A 1 107 ? 14.949 -14.856 -7.170 1.00 86.88 107 ARG A C 1
ATOM 837 O O . ARG A 1 107 ? 13.948 -14.361 -7.679 1.00 86.88 107 ARG A O 1
ATOM 844 N N . THR A 1 108 ? 15.566 -14.315 -6.118 1.00 89.88 108 THR A N 1
ATOM 845 C CA . THR A 1 108 ? 15.264 -12.966 -5.608 1.00 89.88 108 THR A CA 1
ATOM 846 C C . THR A 1 108 ? 16.109 -11.911 -6.319 1.00 89.88 108 THR A C 1
ATOM 848 O O . THR A 1 108 ? 17.349 -11.942 -6.310 1.00 89.88 108 THR A O 1
ATOM 851 N N . TRP A 1 109 ? 15.438 -10.977 -6.977 1.00 94.25 109 TRP A N 1
ATOM 852 C CA . TRP A 1 109 ? 16.036 -9.825 -7.635 1.00 94.25 109 TRP A CA 1
ATOM 853 C C . TRP A 1 109 ? 16.051 -8.661 -6.661 1.00 94.25 109 TRP A C 1
ATOM 855 O O . TRP A 1 109 ? 15.012 -8.331 -6.115 1.00 94.25 109 TRP A O 1
ATOM 865 N N . VAL A 1 110 ? 17.210 -8.031 -6.474 1.00 94.31 110 VAL A N 1
ATOM 866 C CA . VAL A 1 110 ? 17.321 -6.804 -5.677 1.00 94.31 110 VAL A CA 1
ATOM 867 C C . VAL A 1 110 ? 17.665 -5.659 -6.612 1.00 94.31 110 VAL A C 1
ATOM 869 O O . VAL A 1 110 ? 18.677 -5.707 -7.327 1.00 94.31 110 VAL A O 1
ATOM 872 N N . LEU A 1 111 ? 16.784 -4.670 -6.631 1.00 96.56 111 LEU A N 1
ATOM 873 C CA . LEU A 1 111 ? 16.865 -3.443 -7.403 1.00 96.56 111 LEU A CA 1
ATOM 874 C C . LEU A 1 111 ? 16.981 -2.269 -6.431 1.00 96.56 111 LEU A C 1
ATOM 876 O O . LEU A 1 111 ? 16.534 -2.360 -5.298 1.00 96.56 111 LEU A O 1
ATOM 880 N N . SER A 1 112 ? 17.576 -1.168 -6.860 1.00 94.44 112 SER A N 1
ATOM 881 C CA . SER A 1 112 ? 17.643 0.073 -6.094 1.00 94.44 112 SER A CA 1
ATOM 882 C C . SER A 1 112 ? 17.401 1.245 -7.034 1.00 94.44 112 SER A C 1
ATOM 884 O O . SER A 1 112 ? 17.959 1.305 -8.138 1.00 94.44 112 SER A O 1
ATOM 886 N N . ALA A 1 113 ? 16.512 2.141 -6.619 1.00 92.94 113 ALA A N 1
ATOM 887 C CA . ALA A 1 113 ? 16.225 3.371 -7.336 1.00 92.94 113 ALA A CA 1
ATOM 888 C C . ALA A 1 113 ? 17.201 4.485 -6.934 1.00 92.94 113 ALA A C 1
ATOM 890 O O . ALA A 1 113 ? 17.772 4.480 -5.848 1.00 92.94 113 ALA A O 1
ATOM 891 N N . ALA A 1 114 ? 17.381 5.475 -7.809 1.00 83.56 114 ALA A N 1
ATOM 892 C CA . ALA A 1 114 ? 18.306 6.577 -7.547 1.00 83.56 114 ALA A CA 1
ATOM 893 C C . ALA A 1 114 ? 17.835 7.506 -6.410 1.00 83.56 114 ALA A C 1
ATOM 895 O O . ALA A 1 114 ? 18.646 8.176 -5.777 1.00 83.56 114 ALA A O 1
ATOM 896 N N . ASN A 1 115 ? 16.523 7.584 -6.181 1.00 80.00 115 ASN A N 1
ATOM 897 C CA . ASN A 1 115 ? 15.892 8.440 -5.182 1.00 80.00 115 ASN A CA 1
ATOM 898 C C . ASN A 1 115 ? 14.493 7.904 -4.820 1.00 80.00 115 ASN A C 1
ATOM 900 O O . ASN A 1 115 ? 13.943 7.044 -5.512 1.00 80.00 115 ASN A O 1
ATOM 904 N N . GLY A 1 116 ? 13.885 8.464 -3.771 1.00 70.88 116 GLY A N 1
ATOM 905 C CA . GLY A 1 116 ? 12.560 8.048 -3.301 1.00 70.88 116 GLY A CA 1
ATOM 906 C C . GLY A 1 116 ? 11.414 8.298 -4.292 1.00 70.88 116 GLY A C 1
ATOM 907 O O . GLY A 1 116 ? 10.408 7.593 -4.261 1.00 70.88 116 GLY A O 1
ATOM 908 N N . GLY A 1 117 ? 11.545 9.271 -5.200 1.00 69.25 117 GLY A N 1
ATOM 909 C CA . GLY A 1 117 ? 10.563 9.504 -6.264 1.00 69.25 117 GLY A CA 1
ATOM 910 C C . GLY A 1 117 ? 10.542 8.363 -7.278 1.00 69.25 117 GLY A C 1
ATOM 911 O O . GLY A 1 117 ? 9.478 7.807 -7.559 1.00 69.25 117 GLY A O 1
ATOM 912 N N . ASP A 1 118 ? 11.722 7.974 -7.758 1.00 77.38 118 ASP A N 1
ATOM 913 C CA . ASP A 1 118 ? 11.890 6.839 -8.666 1.00 77.38 118 ASP A CA 1
ATOM 914 C C . ASP A 1 118 ? 11.488 5.527 -7.997 1.00 77.38 118 ASP A C 1
ATOM 916 O O . ASP A 1 118 ? 10.783 4.732 -8.611 1.00 77.38 118 ASP A O 1
ATOM 920 N N . TYR A 1 119 ? 11.859 5.327 -6.731 1.00 80.56 119 TYR A N 1
ATOM 921 C CA . TYR A 1 119 ? 11.424 4.176 -5.939 1.00 80.56 119 TYR A CA 1
ATOM 922 C C . TYR A 1 119 ? 9.906 4.026 -5.960 1.00 80.56 119 TYR A C 1
ATOM 924 O O . TYR A 1 119 ? 9.391 3.015 -6.427 1.00 80.56 119 TYR A O 1
ATOM 932 N N . ARG A 1 120 ? 9.177 5.074 -5.550 1.00 75.94 120 ARG A N 1
ATOM 933 C CA . ARG A 1 120 ? 7.710 5.050 -5.526 1.00 75.94 120 ARG A CA 1
ATOM 934 C C . ARG A 1 120 ? 7.123 4.796 -6.907 1.00 75.94 120 ARG A C 1
ATOM 936 O O . ARG A 1 120 ? 6.198 4.000 -7.023 1.00 75.94 120 ARG A O 1
ATOM 943 N N . LYS A 1 121 ? 7.654 5.451 -7.946 1.00 82.88 121 LYS A N 1
ATOM 944 C CA . LYS A 1 121 ? 7.217 5.255 -9.335 1.00 82.88 121 LYS A CA 1
ATOM 945 C C . LYS A 1 121 ? 7.361 3.791 -9.753 1.00 82.88 121 LYS A C 1
ATOM 947 O O . LYS A 1 121 ? 6.401 3.209 -10.257 1.00 82.88 121 LYS A O 1
ATOM 952 N N . TRP A 1 122 ? 8.537 3.203 -9.549 1.00 87.44 122 TRP A N 1
ATOM 953 C CA . TRP A 1 122 ? 8.826 1.826 -9.944 1.00 87.44 122 TRP A CA 1
ATOM 954 C C . TRP A 1 122 ? 8.001 0.822 -9.155 1.00 87.44 122 TRP A C 1
ATOM 956 O O . TRP A 1 122 ? 7.319 0.000 -9.762 1.00 87.44 122 TRP A O 1
ATOM 966 N N . THR A 1 123 ? 7.995 0.924 -7.828 1.00 81.44 123 THR A N 1
ATOM 967 C CA . THR A 1 123 ? 7.251 -0.004 -6.978 1.00 81.44 123 THR A CA 1
ATOM 968 C C . THR A 1 123 ? 5.754 0.059 -7.268 1.00 81.44 123 THR A C 1
ATOM 970 O O . THR A 1 123 ? 5.140 -0.980 -7.473 1.00 81.44 123 THR A O 1
ATOM 973 N N . ALA A 1 124 ? 5.168 1.255 -7.399 1.00 75.38 124 ALA A N 1
ATOM 974 C CA . ALA A 1 124 ? 3.762 1.405 -7.776 1.00 75.38 124 ALA A CA 1
ATOM 975 C C . ALA A 1 124 ? 3.445 0.746 -9.124 1.00 75.38 124 ALA A 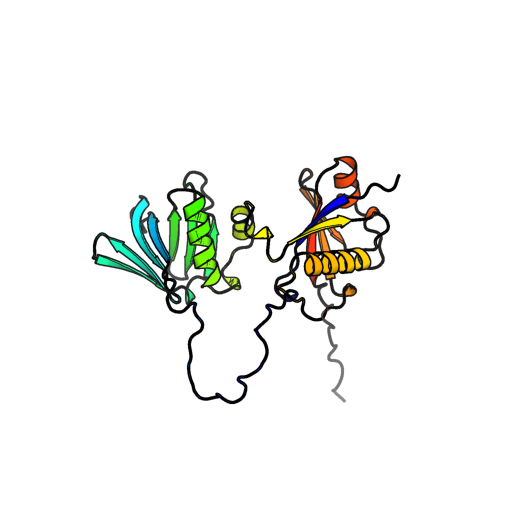C 1
ATOM 977 O O . ALA A 1 124 ? 2.476 -0.001 -9.241 1.00 75.38 124 ALA A O 1
ATOM 978 N N . SER A 1 125 ? 4.279 1.002 -10.132 1.00 82.56 125 SER A N 1
ATOM 979 C CA . SER A 1 125 ? 4.049 0.493 -11.486 1.00 82.56 125 SER A CA 1
ATOM 980 C C . SER A 1 125 ? 4.164 -1.031 -11.552 1.00 82.56 125 SER A C 1
ATOM 982 O O . SER A 1 125 ? 3.396 -1.663 -12.277 1.00 82.56 125 SER A O 1
ATOM 984 N N . ILE A 1 126 ? 5.099 -1.614 -10.792 1.00 84.56 126 ILE A N 1
ATOM 985 C CA . ILE A 1 126 ? 5.275 -3.066 -10.674 1.00 84.56 126 ILE A CA 1
ATOM 986 C C . ILE A 1 126 ? 4.092 -3.673 -9.915 1.00 84.56 126 ILE A C 1
ATOM 988 O O . ILE A 1 126 ? 3.475 -4.602 -10.425 1.00 84.56 126 ILE A O 1
ATOM 992 N N . CYS A 1 127 ? 3.722 -3.123 -8.754 1.00 79.06 127 CYS A N 1
ATOM 993 C CA . CYS A 1 127 ? 2.604 -3.620 -7.945 1.00 79.06 127 CYS A CA 1
ATOM 994 C C . CYS A 1 127 ? 1.265 -3.607 -8.700 1.00 79.06 127 CYS A C 1
ATOM 996 O O . CYS A 1 127 ? 0.444 -4.489 -8.487 1.00 79.06 127 CYS A O 1
ATOM 998 N N . GLN A 1 128 ? 1.048 -2.646 -9.604 1.00 72.50 128 GLN A N 1
ATOM 999 C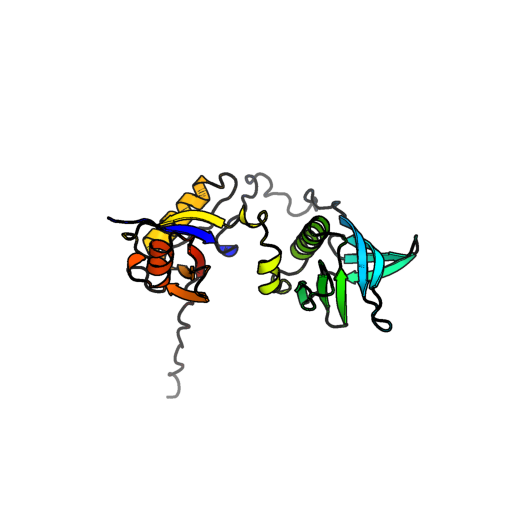 CA . GLN A 1 128 ? -0.146 -2.594 -10.461 1.00 72.50 128 GLN A CA 1
ATOM 1000 C C . GLN A 1 128 ? -0.214 -3.714 -11.515 1.00 72.50 128 GLN A C 1
ATOM 1002 O O . GLN A 1 128 ? -1.265 -3.905 -12.117 1.00 72.50 128 GLN A O 1
ATOM 1007 N N . ARG A 1 129 ? 0.897 -4.410 -11.791 1.00 79.94 129 ARG A N 1
ATOM 1008 C CA . ARG A 1 129 ? 1.033 -5.372 -12.902 1.00 79.94 129 ARG A CA 1
ATOM 1009 C C . ARG A 1 129 ? 1.392 -6.792 -12.447 1.00 79.94 129 ARG A C 1
ATOM 1011 O O . ARG A 1 129 ? 1.563 -7.676 -13.281 1.00 79.94 129 ARG A O 1
ATOM 1018 N N . VAL A 1 130 ? 1.535 -7.018 -11.143 1.00 74.75 130 VAL A N 1
ATOM 1019 C CA . VAL A 1 130 ? 1.728 -8.352 -10.547 1.00 74.75 130 VAL A CA 1
ATOM 1020 C C . VAL A 1 130 ? 0.437 -8.821 -9.877 1.00 74.75 130 VAL A C 1
ATOM 1022 O O . VAL A 1 130 ? -0.477 -8.027 -9.658 1.00 74.75 130 VAL A O 1
ATOM 1025 N N . SER A 1 131 ? 0.359 -10.111 -9.533 1.00 68.50 131 SER A N 1
ATOM 1026 C CA . SER A 1 131 ? -0.756 -10.627 -8.730 1.00 68.50 131 SER A CA 1
ATOM 1027 C C . SER A 1 131 ? -0.840 -9.901 -7.385 1.00 68.50 131 SER A C 1
ATOM 1029 O O . SER A 1 131 ? 0.184 -9.571 -6.788 1.00 68.50 131 SER A O 1
ATOM 1031 N N . VAL A 1 132 ? -2.056 -9.702 -6.875 1.00 54.09 132 VAL A N 1
ATOM 1032 C CA . VAL A 1 132 ? -2.292 -9.079 -5.563 1.00 54.09 132 VAL A CA 1
ATOM 1033 C C . VAL A 1 132 ? -1.605 -9.866 -4.444 1.00 54.09 132 VAL A C 1
ATOM 1035 O O . VAL A 1 132 ? -1.021 -9.260 -3.548 1.00 54.09 132 VAL A O 1
ATOM 1038 N N . ASP A 1 133 ? -1.585 -11.197 -4.546 1.00 60.06 133 ASP A N 1
ATOM 1039 C CA . ASP A 1 133 ? -0.914 -12.083 -3.583 1.00 60.06 133 ASP A CA 1
ATOM 1040 C C . ASP A 1 133 ? 0.604 -11.873 -3.545 1.00 60.06 133 ASP A C 1
ATOM 1042 O O . ASP A 1 133 ? 1.268 -12.213 -2.568 1.00 60.06 133 ASP A O 1
ATOM 1046 N N . ALA A 1 134 ? 1.162 -11.297 -4.612 1.00 55.22 134 ALA A N 1
ATOM 1047 C CA . ALA A 1 134 ? 2.580 -11.035 -4.722 1.00 55.22 134 ALA A CA 1
ATOM 1048 C C . ALA A 1 134 ? 3.007 -9.730 -4.043 1.00 55.22 134 ALA A C 1
ATOM 1050 O O . ALA A 1 134 ? 4.186 -9.417 -4.076 1.00 55.22 134 ALA A O 1
ATOM 1051 N N . VAL A 1 135 ? 2.128 -8.934 -3.432 1.00 63.22 135 VAL A N 1
ATOM 1052 C CA . VAL A 1 135 ? 2.534 -7.683 -2.766 1.00 63.22 135 VAL A CA 1
ATOM 1053 C C . VAL A 1 135 ? 2.630 -7.913 -1.256 1.00 63.22 135 VAL A C 1
ATOM 1055 O O . VAL A 1 135 ? 1.618 -8.120 -0.591 1.00 63.22 135 VAL A O 1
ATOM 1058 N N . ALA A 1 136 ? 3.842 -7.871 -0.688 1.00 55.50 136 ALA A N 1
ATOM 1059 C CA . ALA A 1 136 ? 4.019 -8.102 0.747 1.00 55.50 136 ALA A CA 1
ATOM 1060 C C . ALA A 1 136 ? 3.431 -6.952 1.589 1.00 55.50 136 ALA A C 1
ATOM 1062 O O . ALA A 1 136 ? 3.624 -5.768 1.295 1.00 55.50 136 ALA A O 1
ATOM 1063 N N . MET A 1 137 ? 2.768 -7.301 2.700 1.00 42.62 137 MET A N 1
ATOM 1064 C CA . MET A 1 137 ? 2.147 -6.351 3.640 1.00 42.62 137 MET A CA 1
ATOM 1065 C C . MET A 1 137 ? 3.132 -5.329 4.247 1.00 42.62 137 MET A C 1
ATOM 1067 O O . MET A 1 137 ? 2.722 -4.242 4.642 1.00 42.62 137 MET A O 1
ATOM 1071 N N . GLU A 1 138 ? 4.435 -5.618 4.296 1.00 39.25 138 GLU A N 1
ATOM 1072 C CA . GLU A 1 138 ? 5.455 -4.684 4.816 1.00 39.25 138 GLU A CA 1
ATOM 1073 C C . GLU A 1 138 ? 5.885 -3.632 3.785 1.00 39.25 138 GLU A C 1
ATOM 1075 O O . GLU A 1 138 ? 6.346 -2.548 4.124 1.00 39.25 138 GLU A O 1
ATOM 1080 N N . SER A 1 139 ? 5.642 -3.904 2.509 1.00 35.59 139 SER A N 1
ATOM 1081 C CA . SER A 1 139 ? 5.973 -3.022 1.373 1.00 35.59 139 SER A CA 1
ATOM 1082 C C . SER A 1 139 ? 4.845 -2.053 1.069 1.00 35.59 139 SER A C 1
ATOM 1084 O O . SER A 1 139 ? 5.055 -1.002 0.469 1.00 35.59 139 SER A O 1
ATOM 1086 N N . HIS A 1 140 ? 3.654 -2.373 1.577 1.00 34.84 140 HIS A N 1
ATOM 1087 C CA . HIS A 1 140 ? 2.640 -1.377 1.858 1.00 34.84 140 HIS A CA 1
ATOM 1088 C C . HIS A 1 140 ? 3.218 -0.303 2.796 1.00 34.84 140 HIS A C 1
ATOM 1090 O O . HIS A 1 140 ? 3.299 0.846 2.389 1.00 34.84 140 HIS A O 1
ATOM 1096 N N . ARG A 1 141 ? 3.768 -0.640 3.971 1.00 35.50 141 ARG A N 1
ATOM 1097 C CA . ARG A 1 141 ? 4.213 0.359 4.971 1.00 35.50 141 ARG A CA 1
ATOM 1098 C C . ARG A 1 141 ? 5.240 1.404 4.497 1.00 35.50 141 ARG A C 1
ATOM 1100 O O . ARG A 1 141 ? 5.180 2.524 4.991 1.00 35.50 141 ARG A O 1
ATOM 1107 N N . GLU A 1 142 ? 6.130 1.110 3.547 1.00 36.22 142 GLU A N 1
ATOM 1108 C CA . GLU A 1 142 ? 7.119 2.093 3.041 1.00 36.22 142 GLU A CA 1
ATOM 1109 C C . GLU A 1 142 ? 6.694 2.833 1.756 1.00 36.22 142 GLU A C 1
ATOM 1111 O O . GLU A 1 142 ? 7.185 3.927 1.471 1.00 36.22 142 GLU A O 1
ATOM 1116 N N . LEU A 1 143 ? 5.705 2.320 1.012 1.00 38.41 143 LEU A N 1
ATOM 1117 C CA . LEU A 1 143 ? 5.002 3.089 -0.030 1.00 38.41 143 LEU A CA 1
ATOM 1118 C C . LEU A 1 143 ? 3.998 4.095 0.559 1.00 38.41 143 LEU A C 1
ATOM 1120 O O . LEU A 1 143 ? 3.426 4.906 -0.175 1.00 38.41 143 LEU A O 1
ATOM 1124 N N . HIS A 1 144 ? 3.794 4.056 1.878 1.00 39.44 144 HIS A N 1
ATOM 1125 C CA . HIS A 1 144 ? 2.859 4.885 2.637 1.00 39.44 144 HIS A CA 1
ATOM 1126 C C . HIS A 1 144 ? 3.404 6.281 2.990 1.00 39.44 144 HIS A C 1
ATOM 1128 O O . HIS A 1 144 ? 2.932 6.902 3.938 1.00 39.44 144 HIS A O 1
ATOM 1134 N N . ASP A 1 145 ? 4.323 6.841 2.201 1.00 32.09 145 ASP A N 1
ATOM 1135 C CA . ASP A 1 145 ? 4.622 8.274 2.284 1.00 32.09 145 ASP A CA 1
ATOM 1136 C C . ASP A 1 145 ? 3.671 9.066 1.359 1.00 32.09 145 ASP A C 1
ATOM 1138 O O . ASP A 1 145 ? 3.910 9.305 0.171 1.00 32.09 145 ASP A O 1
ATOM 1142 N N . GLY A 1 146 ? 2.498 9.389 1.910 1.00 35.81 146 GLY A N 1
ATOM 1143 C CA . GLY A 1 146 ? 1.707 10.572 1.555 1.00 35.81 146 GLY A CA 1
ATOM 1144 C C . GLY A 1 146 ? 0.778 10.547 0.331 1.00 35.81 146 GLY A C 1
ATOM 1145 O O . GLY A 1 146 ? -0.140 11.363 0.311 1.00 35.81 146 GLY A O 1
ATOM 1146 N N . LYS A 1 147 ? 0.934 9.662 -0.673 1.00 34.09 147 LYS A N 1
ATOM 1147 C CA . LYS A 1 147 ? 0.113 9.739 -1.919 1.00 34.09 147 LYS A CA 1
ATOM 1148 C C . LYS A 1 147 ? -0.835 8.575 -2.235 1.00 34.09 147 LYS A C 1
ATOM 1150 O O . LYS A 1 147 ? -1.897 8.835 -2.787 1.00 34.09 147 LYS A O 1
ATOM 1155 N N . TYR A 1 148 ? -0.545 7.330 -1.847 1.00 33.53 148 TYR A N 1
ATOM 1156 C CA . TYR A 1 148 ? -1.493 6.209 -2.048 1.00 33.53 148 TYR A CA 1
ATOM 1157 C C . TYR A 1 148 ? -2.617 6.147 -1.004 1.00 33.53 148 TYR A C 1
ATOM 1159 O O . TYR A 1 148 ? -3.589 5.410 -1.154 1.00 33.53 148 TYR A O 1
ATOM 1167 N N . ARG A 1 149 ? -2.522 6.990 0.027 1.00 39.97 149 ARG A N 1
ATOM 1168 C CA . ARG A 1 149 ? -3.562 7.196 1.037 1.00 39.97 149 ARG A CA 1
ATOM 1169 C C . ARG A 1 149 ? -4.851 7.798 0.473 1.00 39.97 149 ARG A C 1
ATOM 1171 O O . ARG A 1 149 ? -5.879 7.714 1.122 1.00 39.97 149 ARG A O 1
ATOM 1178 N N . GLY A 1 150 ? -4.806 8.398 -0.715 1.00 41.81 150 GLY A N 1
ATOM 1179 C CA . G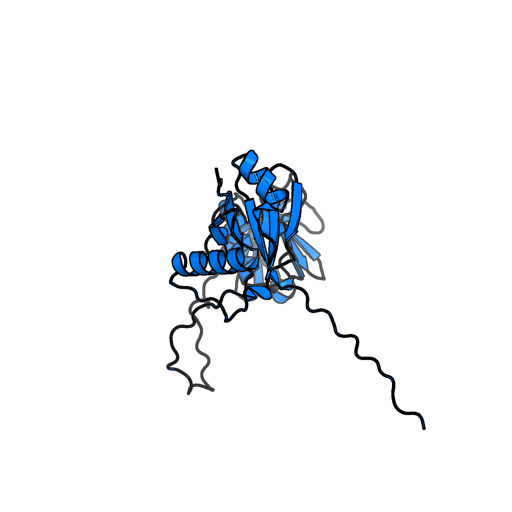LY A 1 150 ? -5.918 9.178 -1.254 1.00 41.81 150 GLY A CA 1
ATOM 1180 C C . GLY A 1 150 ? -7.018 8.393 -1.964 1.00 41.81 150 GLY A C 1
ATOM 1181 O O . GLY A 1 150 ? -7.913 9.042 -2.475 1.00 41.81 150 GLY A O 1
ATOM 1182 N N . VAL A 1 151 ? -6.949 7.058 -2.075 1.00 49.28 151 VAL A N 1
ATOM 1183 C CA . VAL A 1 151 ? -8.022 6.292 -2.749 1.00 49.28 151 VAL A CA 1
ATOM 1184 C C . VAL A 1 151 ? -8.744 5.338 -1.812 1.00 49.28 151 VAL A C 1
ATOM 1186 O O . VAL A 1 151 ? -9.926 5.149 -2.006 1.00 49.28 151 VAL A O 1
ATOM 1189 N N . CYS A 1 152 ? -8.123 4.772 -0.772 1.00 64.81 152 CYS A N 1
ATOM 1190 C CA . CYS A 1 152 ? -8.819 3.874 0.173 1.00 64.81 152 CYS A CA 1
ATOM 1191 C C . CYS A 1 152 ? -8.731 4.342 1.630 1.00 64.81 152 CYS A C 1
ATOM 1193 O O . CYS A 1 152 ? -8.965 3.546 2.536 1.00 64.81 152 CYS A O 1
ATOM 1195 N N . ALA A 1 153 ? -8.364 5.600 1.881 1.00 73.44 153 ALA A N 1
ATOM 1196 C CA . ALA A 1 153 ? -8.364 6.147 3.229 1.00 73.44 153 ALA A CA 1
ATOM 1197 C C . ALA A 1 153 ? -9.111 7.475 3.300 1.00 73.44 153 ALA A C 1
ATOM 1199 O O . ALA A 1 153 ? -9.179 8.230 2.333 1.00 73.44 153 ALA A O 1
ATOM 1200 N N . VAL A 1 154 ? -9.664 7.766 4.470 1.00 78.12 154 VAL A N 1
ATOM 1201 C CA . VAL A 1 154 ? -10.403 8.995 4.743 1.00 78.12 154 VAL A CA 1
ATOM 1202 C C . VAL A 1 154 ? -10.017 9.535 6.116 1.00 78.12 154 VAL A C 1
ATOM 1204 O O . VAL A 1 154 ? -9.848 8.782 7.077 1.00 78.12 154 VAL A O 1
ATOM 1207 N N . GLN A 1 155 ? -9.843 10.853 6.206 1.00 81.44 155 GLN A N 1
ATOM 1208 C CA . GLN A 1 155 ? -9.684 11.534 7.487 1.00 81.44 155 GLN A CA 1
ATOM 1209 C C . GLN A 1 155 ? -11.060 11.762 8.101 1.00 81.44 155 GLN A C 1
ATOM 1211 O O . GLN A 1 155 ? -11.945 12.319 7.454 1.00 81.44 155 GLN A O 1
ATOM 1216 N N . VAL A 1 156 ? -11.234 11.333 9.347 1.00 84.81 156 VAL A N 1
ATOM 1217 C CA . VAL A 1 156 ? -12.502 11.444 10.070 1.00 84.81 156 VAL A CA 1
ATOM 1218 C C . VAL A 1 156 ? -12.268 11.877 11.508 1.00 84.81 156 VAL A C 1
ATOM 1220 O O . VAL A 1 156 ? -11.166 11.762 12.049 1.00 84.81 156 VAL A O 1
ATOM 1223 N N . GLU A 1 157 ? -13.329 12.351 12.146 1.00 89.12 157 GLU A N 1
ATOM 1224 C CA . GLU A 1 157 ? -13.330 12.698 13.559 1.00 89.12 157 GLU A CA 1
ATOM 1225 C C . GLU A 1 157 ? -14.336 11.804 14.292 1.00 89.12 157 GLU A C 1
ATOM 1227 O O . GLU A 1 157 ? -15.549 11.965 14.174 1.00 89.12 157 GLU A O 1
ATOM 1232 N N . LEU A 1 158 ? -13.834 10.798 15.012 1.00 89.81 158 LEU A N 1
ATOM 1233 C CA . LEU A 1 158 ? -14.688 9.820 15.682 1.00 89.81 158 LEU A CA 1
ATOM 1234 C C . LEU A 1 158 ? -15.206 10.378 17.010 1.00 89.81 158 LEU A C 1
ATOM 1236 O O . LEU A 1 158 ? -14.431 10.767 17.889 1.00 89.81 158 LEU A O 1
ATOM 1240 N N . SER A 1 159 ? -16.529 10.361 17.179 1.00 91.50 159 SER A N 1
ATOM 1241 C CA . SER A 1 159 ? -17.175 10.711 18.442 1.00 91.50 159 SER A CA 1
ATOM 1242 C C . SER A 1 159 ? -17.040 9.580 19.466 1.00 91.50 159 SER A C 1
ATOM 1244 O O . SER A 1 159 ? -17.293 8.423 19.121 1.00 91.50 159 SER A O 1
ATOM 1246 N N . PRO A 1 160 ? -16.771 9.883 20.753 1.00 92.25 160 PRO A N 1
ATOM 1247 C CA . PRO A 1 160 ? -16.773 8.874 21.815 1.00 92.25 160 PRO A CA 1
ATOM 1248 C C . PRO A 1 160 ? -18.132 8.167 21.980 1.00 92.25 160 PRO A C 1
ATOM 1250 O O . PRO A 1 160 ? -18.202 7.086 22.565 1.00 92.25 160 PRO A O 1
ATOM 1253 N N . THR A 1 161 ? -19.218 8.763 21.474 1.00 93.12 161 THR A N 1
ATOM 1254 C CA . THR A 1 161 ? -20.575 8.203 21.543 1.00 93.12 161 THR A CA 1
ATOM 1255 C C . THR A 1 161 ? -20.884 7.192 20.442 1.00 93.12 161 THR A C 1
ATOM 1257 O O . THR A 1 161 ? -21.925 6.533 20.521 1.00 93.12 161 THR A O 1
ATOM 1260 N N . TYR A 1 162 ? -20.023 7.034 19.436 1.00 93.88 162 TYR A N 1
ATOM 1261 C CA . TYR A 1 162 ? -20.236 6.055 18.373 1.00 93.88 162 TYR A CA 1
ATOM 1262 C C . TYR A 1 162 ? -20.053 4.632 18.894 1.00 93.88 162 TYR A C 1
ATOM 1264 O O . TYR A 1 162 ? -19.124 4.344 19.653 1.00 93.88 162 TYR A O 1
ATOM 1272 N N . SER A 1 163 ? -20.969 3.739 18.512 1.00 95.12 163 SER A N 1
ATOM 1273 C CA . SER A 1 163 ? -20.668 2.307 18.527 1.00 95.12 163 SER A CA 1
ATOM 1274 C C . SER A 1 163 ? -19.667 1.973 17.414 1.00 95.12 163 SER A C 1
ATOM 1276 O O . SER A 1 163 ? -19.455 2.791 16.517 1.00 95.12 163 SER A O 1
ATOM 1278 N N . VAL A 1 164 ? -19.051 0.790 17.440 1.00 94.00 164 VAL A N 1
ATOM 1279 C CA . VAL A 1 164 ? -18.175 0.349 16.338 1.00 94.00 164 VAL A CA 1
ATOM 1280 C C . VAL A 1 164 ? -18.936 0.342 15.007 1.00 94.00 164 VAL A C 1
ATOM 1282 O O . VAL A 1 164 ? -18.422 0.856 14.018 1.00 94.00 164 VAL A O 1
ATOM 1285 N N . ALA A 1 165 ? -20.183 -0.140 14.984 1.00 90.12 165 ALA A N 1
ATOM 1286 C CA . ALA A 1 165 ? -21.003 -0.127 13.772 1.00 90.12 165 ALA A CA 1
ATOM 1287 C C . ALA A 1 165 ? -21.328 1.301 13.295 1.00 90.12 165 ALA A C 1
ATOM 1289 O O . ALA A 1 165 ? -21.296 1.570 12.094 1.00 90.12 165 ALA A O 1
ATOM 1290 N N . ASP A 1 166 ? -21.605 2.233 14.215 1.00 89.69 166 ASP A N 1
ATOM 1291 C CA . ASP A 1 166 ? -21.819 3.645 13.859 1.00 89.69 166 ASP A CA 1
ATOM 1292 C C . ASP A 1 166 ? -20.538 4.286 13.314 1.00 89.69 166 ASP A C 1
ATOM 1294 O O . ASP A 1 166 ? -20.597 5.058 12.359 1.00 89.69 166 ASP A O 1
ATOM 1298 N N . ALA A 1 167 ? -19.377 3.939 13.877 1.00 92.50 167 ALA A N 1
ATOM 1299 C CA . ALA A 1 167 ? -18.085 4.408 13.395 1.00 92.50 167 ALA A CA 1
ATOM 1300 C C . ALA A 1 167 ? -17.791 3.888 11.979 1.00 92.50 167 ALA A C 1
ATOM 1302 O O . ALA A 1 167 ? -17.395 4.676 11.125 1.00 92.50 167 ALA A O 1
ATOM 1303 N N . VAL A 1 168 ? -18.056 2.607 11.693 1.00 92.31 168 VAL A N 1
ATOM 1304 C CA . VAL A 1 168 ? -17.934 2.028 10.340 1.00 92.31 168 VAL A CA 1
ATOM 1305 C C . VAL A 1 168 ? -18.847 2.755 9.349 1.00 92.31 168 VAL A C 1
ATOM 1307 O O . VAL A 1 168 ? -18.379 3.185 8.293 1.00 92.31 168 VAL A O 1
ATOM 1310 N N . LYS A 1 169 ? -20.128 2.958 9.700 1.00 89.25 169 LYS A N 1
ATOM 1311 C CA . LYS A 1 169 ? -21.087 3.721 8.876 1.00 89.25 169 LYS A CA 1
ATOM 1312 C C . LYS A 1 169 ? -20.573 5.123 8.574 1.00 89.25 169 LYS A C 1
ATOM 1314 O O . LYS A 1 169 ? -20.586 5.549 7.422 1.00 89.25 169 LYS A O 1
ATOM 1319 N N . TYR A 1 170 ? -20.122 5.826 9.610 1.00 88.50 170 TYR A N 1
ATOM 1320 C CA . TYR A 1 170 ? -19.624 7.191 9.505 1.00 88.50 170 TYR A CA 1
ATOM 1321 C C . TYR A 1 170 ? -18.370 7.276 8.627 1.00 88.50 170 TYR A C 1
ATOM 1323 O O . TYR A 1 170 ? -18.318 8.108 7.726 1.00 88.50 170 TYR A O 1
ATOM 1331 N N . ILE A 1 171 ? -17.409 6.367 8.815 1.00 90.31 171 ILE A N 1
ATOM 1332 C CA . ILE A 1 171 ? -16.202 6.269 7.982 1.00 90.31 171 ILE A CA 1
ATOM 1333 C C . ILE A 1 171 ? -16.571 6.088 6.509 1.00 90.31 171 ILE A C 1
ATOM 1335 O O . ILE A 1 171 ? -16.080 6.831 5.660 1.00 90.31 171 ILE A O 1
ATOM 1339 N N . CYS A 1 172 ? -17.462 5.145 6.200 1.00 87.62 172 CYS A N 1
ATOM 1340 C CA . CYS A 1 172 ? -17.881 4.885 4.824 1.00 87.62 172 CYS A CA 1
ATOM 1341 C C . CYS A 1 172 ? -18.628 6.084 4.216 1.00 87.62 172 CYS A C 1
ATOM 1343 O O . CYS A 1 172 ? -18.397 6.433 3.059 1.00 87.62 172 CYS A O 1
ATOM 1345 N N . ALA A 1 173 ? -19.469 6.767 4.999 1.00 79.25 173 ALA A N 1
ATOM 1346 C CA . ALA A 1 173 ? -20.153 7.983 4.562 1.00 79.25 173 ALA A CA 1
ATOM 1347 C C . ALA A 1 173 ? -19.166 9.125 4.256 1.00 79.25 173 ALA A C 1
ATOM 1349 O O . ALA A 1 173 ? -19.254 9.743 3.196 1.00 79.25 173 ALA A O 1
ATOM 1350 N N . CYS A 1 174 ? -18.190 9.376 5.135 1.00 76.62 174 CYS A N 1
ATOM 1351 C CA . CYS A 1 174 ? -17.141 10.374 4.904 1.00 76.62 174 CYS A CA 1
ATOM 1352 C C . CYS A 1 174 ? -16.274 10.020 3.694 1.00 76.62 174 CYS A C 1
ATOM 1354 O O . CYS A 1 174 ? -15.883 10.905 2.930 1.00 76.62 174 CYS A O 1
ATOM 1356 N N . TYR A 1 175 ? -15.985 8.732 3.503 1.00 82.19 175 TYR A N 1
ATOM 1357 C CA . TYR A 1 175 ? -15.236 8.253 2.352 1.00 82.19 175 TYR A CA 1
ATOM 1358 C C . TYR A 1 175 ? -15.973 8.584 1.048 1.00 82.19 175 TYR A C 1
ATOM 1360 O O . TYR A 1 175 ? -15.381 9.225 0.182 1.00 82.19 175 TYR A O 1
ATOM 1368 N N . MET A 1 176 ? -17.268 8.257 0.954 1.00 77.44 176 MET A N 1
ATOM 1369 C CA . MET A 1 176 ? -18.118 8.557 -0.210 1.00 77.44 176 MET A CA 1
ATOM 1370 C C . MET A 1 176 ? -18.277 10.061 -0.477 1.00 77.44 176 MET A C 1
ATOM 1372 O O . MET A 1 176 ? -18.361 10.482 -1.627 1.00 77.44 176 MET A O 1
ATOM 1376 N N . GLN A 1 177 ? -18.302 10.890 0.571 1.00 70.56 177 GLN A N 1
ATOM 1377 C CA . GLN A 1 177 ? -18.345 12.352 0.426 1.00 70.56 177 GLN A CA 1
ATOM 1378 C C . GLN A 1 177 ? -17.031 12.926 -0.111 1.00 70.56 177 GLN A C 1
ATOM 1380 O O . GLN A 1 177 ? -17.041 13.898 -0.862 1.00 70.56 177 GLN A O 1
ATOM 1385 N N . THR A 1 178 ? -15.904 12.333 0.287 1.00 66.25 178 THR A N 1
ATOM 1386 C CA . THR A 1 178 ? -14.562 12.800 -0.088 1.00 66.25 178 THR A CA 1
ATOM 1387 C C . THR A 1 178 ? -14.138 12.275 -1.466 1.00 66.25 178 THR A C 1
ATOM 1389 O O . THR A 1 178 ? -13.426 12.966 -2.190 1.00 66.25 178 THR A O 1
ATOM 1392 N N . HIS A 1 179 ? -14.599 11.080 -1.854 1.00 64.75 179 HIS A N 1
ATOM 1393 C CA . HIS A 1 179 ? -14.229 10.388 -3.094 1.00 64.75 179 HIS A CA 1
ATOM 1394 C C . HIS A 1 179 ? -15.441 10.253 -4.021 1.00 64.75 179 HIS A C 1
ATOM 1396 O O . HIS A 1 179 ? -15.992 9.174 -4.208 1.00 64.75 179 HIS A O 1
ATOM 1402 N N . THR A 1 180 ? -15.854 11.363 -4.632 1.00 64.19 180 THR A N 1
ATOM 1403 C CA . THR A 1 180 ? -17.087 11.443 -5.440 1.00 64.19 180 THR A CA 1
ATOM 1404 C C . THR A 1 180 ? -17.060 10.636 -6.742 1.00 64.19 180 THR A C 1
ATOM 1406 O O . THR A 1 180 ? -18.102 10.442 -7.363 1.00 64.19 180 THR A O 1
ATOM 1409 N N . THR A 1 181 ? -15.885 10.168 -7.169 1.00 58.66 18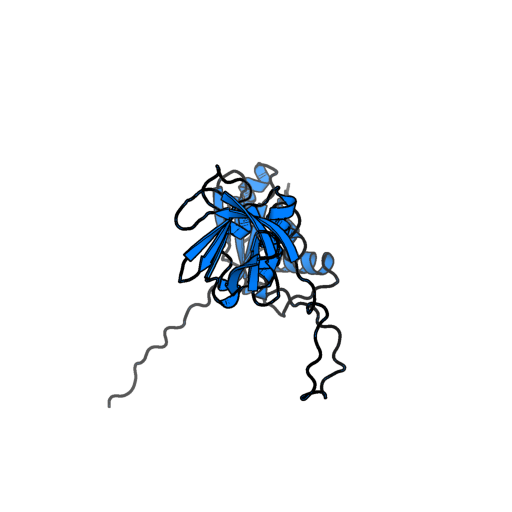1 THR A N 1
ATOM 1410 C CA . THR A 1 181 ? -15.687 9.368 -8.389 1.00 58.66 181 THR A CA 1
ATOM 1411 C C . THR A 1 181 ? -15.608 7.866 -8.118 1.00 58.66 181 THR A C 1
ATOM 1413 O O . THR A 1 181 ? -15.303 7.102 -9.029 1.00 58.66 181 THR A O 1
ATOM 1416 N N . VAL A 1 182 ? -15.814 7.439 -6.870 1.00 64.62 182 VAL A N 1
ATOM 1417 C CA . VAL A 1 182 ? -15.672 6.049 -6.433 1.00 64.62 182 VAL A CA 1
ATOM 1418 C C . VAL A 1 182 ? -16.936 5.635 -5.688 1.00 64.62 182 VAL A C 1
ATOM 1420 O O . VAL A 1 182 ? -17.519 6.428 -4.950 1.00 64.62 182 VAL A O 1
ATOM 1423 N N . THR A 1 183 ? -17.377 4.395 -5.884 1.00 74.19 183 THR A N 1
ATOM 1424 C CA . THR A 1 183 ? -18.506 3.822 -5.142 1.00 74.19 183 THR A CA 1
ATOM 1425 C C . THR A 1 183 ? -18.019 2.797 -4.131 1.00 74.19 183 THR A C 1
ATOM 1427 O O . THR A 1 183 ? -16.920 2.270 -4.250 1.00 74.19 183 THR A O 1
ATOM 1430 N N . LEU A 1 184 ? -18.827 2.495 -3.118 1.00 78.94 184 LEU A N 1
ATOM 1431 C CA . LEU A 1 184 ? -18.613 1.311 -2.291 1.00 78.94 184 LEU A CA 1
ATOM 1432 C C . LEU A 1 184 ? -19.537 0.194 -2.777 1.00 78.94 184 LEU A C 1
ATOM 1434 O O . LEU A 1 184 ? -20.685 0.457 -3.146 1.00 78.94 184 LEU A O 1
ATOM 1438 N N . HIS A 1 185 ? -19.054 -1.047 -2.757 1.00 73.75 185 HIS A N 1
ATOM 1439 C CA . HIS A 1 185 ? -19.925 -2.209 -2.889 1.00 73.75 185 HIS A CA 1
ATOM 1440 C C . HIS A 1 185 ? -20.984 -2.189 -1.773 1.00 73.75 185 HIS A C 1
ATOM 1442 O O . HIS A 1 185 ? -20.701 -1.686 -0.682 1.00 73.75 185 HIS A O 1
ATOM 1448 N N . PRO A 1 186 ? -22.199 -2.721 -2.007 1.00 80.56 186 PRO A N 1
ATOM 1449 C CA . PRO A 1 186 ? -23.182 -2.897 -0.943 1.00 80.56 186 PRO A CA 1
ATOM 1450 C C . PRO A 1 186 ? -22.564 -3.647 0.238 1.00 80.56 186 PRO A C 1
ATOM 1452 O O . PRO A 1 186 ? -21.907 -4.668 0.045 1.00 80.56 186 PRO A O 1
ATOM 1455 N N . PHE A 1 187 ? -22.766 -3.134 1.448 1.00 81.25 187 PHE A N 1
ATOM 1456 C CA . PHE A 1 187 ? -22.136 -3.672 2.647 1.00 81.25 187 PHE A CA 1
ATOM 1457 C C . PHE A 1 187 ? -23.051 -3.530 3.861 1.00 81.25 187 PHE A C 1
ATOM 1459 O O . PHE A 1 187 ? -23.793 -2.548 3.968 1.00 81.25 187 PHE A O 1
ATOM 1466 N N . ASP A 1 188 ? -22.972 -4.482 4.793 1.00 81.81 188 ASP A N 1
ATOM 1467 C CA . ASP A 1 188 ? -23.516 -4.315 6.137 1.00 81.81 188 ASP A CA 1
ATOM 1468 C C . ASP A 1 188 ? -22.394 -3.811 7.064 1.00 81.81 188 ASP A C 1
ATOM 1470 O O . ASP A 1 188 ? -21.361 -4.464 7.216 1.00 81.81 188 ASP A O 1
ATOM 1474 N N . PRO A 1 189 ? -22.550 -2.653 7.722 1.00 80.62 189 PRO A N 1
ATOM 1475 C CA . PRO A 1 189 ? -21.565 -2.142 8.674 1.00 80.62 189 PRO A CA 1
ATOM 1476 C C . PRO A 1 189 ? -21.227 -3.105 9.819 1.00 80.62 189 PRO A C 1
ATOM 1478 O O . PRO A 1 189 ? -20.173 -2.974 10.438 1.00 80.62 189 PRO A O 1
ATOM 1481 N N . THR A 1 190 ? -22.122 -4.041 10.138 1.00 86.25 190 THR A N 1
ATOM 1482 C CA . THR A 1 190 ? -21.925 -5.043 11.188 1.00 86.25 190 THR A CA 1
ATOM 1483 C C . THR A 1 190 ? -21.058 -6.223 10.751 1.00 86.25 190 THR A C 1
ATOM 1485 O O . THR A 1 190 ? -20.561 -6.935 11.631 1.00 86.25 190 THR A O 1
ATOM 1488 N N . ASP A 1 191 ? -20.802 -6.368 9.446 1.00 85.38 191 ASP A N 1
ATOM 1489 C CA . ASP A 1 191 ? -19.856 -7.337 8.878 1.00 85.38 191 ASP A CA 1
ATOM 1490 C C . ASP A 1 191 ? -18.403 -6.895 9.051 1.00 85.38 191 ASP A C 1
ATOM 1492 O O . ASP A 1 191 ? -17.490 -7.680 8.818 1.00 85.38 191 ASP A O 1
ATOM 1496 N N . TYR A 1 192 ? -18.162 -5.655 9.485 1.00 87.81 192 TYR A N 1
ATOM 1497 C CA . TYR A 1 192 ? -16.822 -5.106 9.647 1.00 87.81 192 TYR A CA 1
ATOM 1498 C C . TYR A 1 192 ? -16.477 -4.873 11.117 1.00 87.81 192 TYR A C 1
ATOM 1500 O O . TYR A 1 192 ? -17.302 -4.492 11.950 1.00 87.81 192 TYR A O 1
ATOM 1508 N N . VAL A 1 193 ? -15.202 -5.083 11.425 1.00 91.25 193 VAL A N 1
ATOM 1509 C CA . VAL A 1 193 ? -14.555 -4.709 12.682 1.00 91.25 193 VAL A CA 1
ATOM 1510 C C . VAL A 1 193 ? -13.503 -3.640 12.404 1.00 91.25 193 VAL A C 1
ATOM 1512 O O . VAL A 1 193 ? -13.030 -3.500 11.275 1.00 91.25 193 VAL A O 1
ATOM 1515 N N . LEU A 1 194 ? -13.126 -2.888 13.437 1.00 91.69 194 LEU A N 1
ATOM 1516 C CA . LEU A 1 194 ? -12.051 -1.901 13.337 1.00 91.69 194 LEU A CA 1
ATOM 1517 C C . LEU A 1 194 ? -10.786 -2.449 13.992 1.00 91.69 194 LEU A C 1
ATOM 1519 O O . LEU A 1 194 ? -10.797 -2.818 15.164 1.00 91.69 194 LEU A O 1
ATOM 1523 N N . GLU A 1 195 ? -9.692 -2.498 13.246 1.00 89.88 195 GLU A N 1
ATOM 1524 C CA . GLU A 1 195 ? -8.352 -2.691 13.797 1.00 89.88 195 GLU A CA 1
ATOM 1525 C C . GLU A 1 195 ? -7.735 -1.325 14.053 1.00 89.88 195 GLU A C 1
ATOM 1527 O O . GLU A 1 195 ? -7.427 -0.590 13.117 1.00 89.88 195 GLU A O 1
ATOM 1532 N N . ALA A 1 196 ? -7.611 -0.971 15.328 1.00 89.12 196 ALA A N 1
ATOM 1533 C CA . ALA A 1 196 ? -7.111 0.315 15.771 1.00 89.12 196 ALA A CA 1
ATOM 1534 C C . ALA A 1 196 ? -5.641 0.203 16.167 1.00 89.12 196 ALA A C 1
ATOM 1536 O O . ALA A 1 196 ? -5.249 -0.736 16.859 1.00 89.12 196 ALA A O 1
ATOM 1537 N N . THR A 1 197 ? -4.837 1.180 15.758 1.00 81.44 197 THR A N 1
ATOM 1538 C CA . THR A 1 197 ? -3.433 1.307 16.152 1.00 81.44 197 THR A CA 1
ATOM 1539 C C . THR A 1 197 ? -3.172 2.726 16.639 1.00 81.44 197 THR A C 1
ATOM 1541 O O . THR A 1 197 ? -3.405 3.703 15.920 1.00 81.44 197 THR A O 1
ATOM 1544 N N . ALA A 1 198 ? -2.675 2.843 17.871 1.00 72.19 198 ALA A N 1
ATOM 1545 C CA . ALA A 1 198 ? -2.174 4.108 18.394 1.00 72.19 198 ALA A CA 1
ATOM 1546 C C . ALA A 1 198 ? -0.719 4.304 17.946 1.00 72.19 198 ALA A C 1
ATOM 1548 O O . ALA A 1 198 ? 0.147 3.486 18.262 1.00 72.19 198 ALA A O 1
ATOM 1549 N N . MET A 1 199 ? -0.453 5.402 17.236 1.00 60.47 199 MET A N 1
ATOM 1550 C CA . MET A 1 199 ? 0.825 5.666 16.558 1.00 60.47 199 MET A CA 1
ATOM 1551 C C . MET A 1 199 ? 2.054 5.626 17.476 1.00 60.47 199 MET A C 1
ATOM 1553 O O . MET A 1 199 ? 3.132 5.244 17.032 1.00 60.47 199 MET A O 1
ATOM 1557 N N . THR A 1 200 ? 1.919 5.998 18.750 1.00 56.41 200 THR A N 1
ATOM 1558 C CA . THR A 1 200 ? 3.076 6.170 19.647 1.00 56.41 200 THR A CA 1
ATOM 1559 C C . THR A 1 200 ? 3.289 5.058 20.658 1.00 56.41 200 THR A C 1
ATOM 1561 O O . THR A 1 200 ? 4.406 4.898 21.147 1.00 56.41 200 THR A O 1
ATOM 1564 N N . LYS A 1 201 ? 2.258 4.275 20.991 1.00 57.34 201 LYS A N 1
ATOM 1565 C CA . LYS A 1 201 ? 2.352 3.287 22.080 1.00 57.34 201 LYS A CA 1
ATOM 1566 C C . LYS A 1 201 ? 2.494 1.843 21.623 1.00 57.34 201 LYS A C 1
ATOM 1568 O O . LYS A 1 201 ? 2.550 0.960 22.471 1.00 57.34 201 LYS A O 1
ATOM 1573 N N . SER A 1 202 ? 2.549 1.586 20.312 1.00 57.16 202 SER A N 1
ATOM 1574 C CA . SER A 1 202 ? 2.546 0.223 19.756 1.00 57.16 202 SER A CA 1
ATOM 1575 C C . SER A 1 202 ? 1.388 -0.640 20.295 1.00 57.16 202 SER A C 1
ATOM 1577 O O . SER A 1 202 ? 1.453 -1.869 20.279 1.00 57.16 202 SER A O 1
ATOM 1579 N N . THR A 1 203 ? 0.325 -0.006 20.795 1.00 63.03 203 THR A N 1
ATOM 1580 C CA . THR A 1 203 ? -0.895 -0.673 21.236 1.00 63.03 203 THR A CA 1
ATOM 1581 C C . THR A 1 203 ? -1.809 -0.773 20.032 1.00 63.03 203 THR A C 1
ATOM 1583 O O . THR A 1 203 ? -2.186 0.247 19.443 1.00 63.03 203 THR A O 1
ATOM 1586 N N . SER A 1 204 ? -2.125 -2.007 19.662 1.00 77.75 204 SER A N 1
ATOM 1587 C CA . SER A 1 204 ? -3.083 -2.314 18.612 1.00 77.75 204 SER A CA 1
ATOM 1588 C C . SER A 1 204 ? -4.151 -3.246 19.161 1.00 77.75 204 SER A C 1
ATOM 1590 O O . SER A 1 204 ? -3.860 -4.127 19.975 1.00 77.75 204 SER A O 1
ATOM 1592 N N . GLY A 1 205 ? -5.383 -3.045 18.710 1.00 84.81 205 GLY A N 1
ATOM 1593 C CA . GLY A 1 205 ? -6.529 -3.799 19.188 1.00 84.81 205 GLY A CA 1
ATOM 1594 C C . GLY A 1 205 ? -7.601 -3.933 18.125 1.00 84.81 205 GLY A C 1
ATOM 1595 O O . GLY A 1 205 ? -7.813 -3.048 17.297 1.00 84.81 205 GLY A O 1
ATOM 1596 N N . ARG A 1 206 ? -8.299 -5.071 18.154 1.00 89.38 206 ARG A N 1
ATOM 1597 C CA . ARG A 1 206 ? -9.404 -5.372 17.238 1.00 89.38 206 ARG A CA 1
ATOM 1598 C C . ARG A 1 206 ? -10.735 -5.129 17.944 1.00 89.38 206 ARG A C 1
ATOM 1600 O O . ARG A 1 206 ? -11.108 -5.856 18.869 1.00 89.38 206 ARG A O 1
ATOM 1607 N N . TRP A 1 207 ? -11.475 -4.126 17.497 1.00 93.00 207 TRP A N 1
ATOM 1608 C CA . TRP A 1 207 ? -12.769 -3.723 18.038 1.00 93.00 207 TRP A CA 1
ATOM 1609 C C . TRP A 1 207 ? -13.880 -4.575 17.415 1.00 93.00 207 TRP A C 1
ATOM 1611 O O . TRP A 1 207 ? -14.449 -4.239 16.379 1.00 93.00 207 TRP A O 1
ATOM 1621 N N . LYS A 1 208 ? -14.136 -5.742 18.020 1.00 89.75 208 LYS A N 1
ATOM 1622 C CA . LYS A 1 208 ? -14.993 -6.792 17.435 1.00 89.75 208 LYS A CA 1
ATOM 1623 C C . LYS A 1 208 ? -16.497 -6.618 17.668 1.00 89.75 208 LYS A C 1
ATOM 1625 O O . LYS A 1 208 ? -17.280 -7.128 16.871 1.00 89.75 208 LYS A O 1
ATOM 1630 N N . ASP A 1 209 ? -16.895 -5.974 18.763 1.00 90.75 209 ASP A N 1
ATOM 1631 C CA . ASP A 1 209 ? -18.298 -5.848 19.177 1.00 90.75 209 ASP A CA 1
ATOM 1632 C C . ASP A 1 209 ? -18.947 -4.633 18.489 1.00 90.75 209 ASP A C 1
ATOM 1634 O O . ASP A 1 209 ? -18.536 -3.503 18.759 1.00 90.75 209 ASP A O 1
ATOM 1638 N N . PRO A 1 210 ? -19.957 -4.835 17.620 1.00 90.25 210 PRO A N 1
ATOM 1639 C CA . PRO A 1 210 ? -20.536 -3.762 16.820 1.00 90.25 210 PRO A CA 1
ATOM 1640 C C . PRO A 1 210 ? -21.318 -2.750 17.669 1.00 90.25 210 PRO A C 1
ATOM 1642 O O . PRO A 1 210 ? -21.424 -1.591 17.271 1.00 90.25 210 PRO A O 1
ATOM 1645 N N . ALA A 1 211 ? -21.848 -3.159 18.828 1.00 92.31 211 ALA A N 1
ATOM 1646 C CA . ALA A 1 211 ? -22.657 -2.315 19.708 1.00 92.31 211 ALA A CA 1
ATOM 1647 C C . ALA A 1 211 ? -21.811 -1.562 20.747 1.00 92.31 211 ALA A C 1
ATOM 1649 O O . ALA A 1 211 ? -22.241 -0.535 21.289 1.00 92.31 211 ALA A O 1
ATOM 1650 N N . ARG A 1 212 ? -20.596 -2.047 21.021 1.00 94.81 212 ARG A N 1
ATOM 1651 C CA . ARG A 1 212 ? -19.685 -1.438 21.990 1.00 94.81 212 ARG A CA 1
ATOM 1652 C C . ARG A 1 212 ? -19.231 -0.054 21.530 1.00 94.81 212 ARG A C 1
ATOM 1654 O O . ARG A 1 212 ? -18.969 0.184 20.354 1.00 94.81 212 ARG A O 1
ATOM 1661 N N . LYS A 1 213 ? -19.144 0.882 22.479 1.00 96.12 213 LYS A N 1
ATOM 1662 C CA . LYS A 1 213 ? -18.739 2.270 22.217 1.00 96.12 213 LYS A CA 1
ATOM 1663 C C . LYS A 1 213 ? -17.236 2.386 21.983 1.00 96.12 213 LYS A C 1
ATOM 1665 O O . LYS A 1 213 ? -16.460 1.812 22.749 1.00 96.12 213 LYS A O 1
ATOM 1670 N N . VAL A 1 214 ? -16.825 3.199 21.008 1.00 94.19 214 VAL A N 1
ATOM 1671 C CA . VAL A 1 214 ? -15.402 3.414 20.676 1.00 94.19 214 VAL A CA 1
ATOM 1672 C C . VAL A 1 214 ? -14.602 3.978 21.859 1.00 94.19 214 VAL A C 1
ATOM 1674 O O . VAL A 1 214 ? -13.453 3.610 22.064 1.00 94.19 214 VAL A O 1
ATOM 1677 N N . ALA A 1 215 ? -15.236 4.777 22.726 1.00 93.81 215 ALA A N 1
ATOM 1678 C CA . ALA A 1 215 ? -14.608 5.326 23.933 1.00 93.81 215 ALA A CA 1
ATOM 1679 C C . ALA A 1 215 ? -14.224 4.284 24.998 1.00 93.81 215 ALA A C 1
ATOM 1681 O O . ALA A 1 215 ? -13.521 4.612 25.950 1.00 93.81 215 ALA A O 1
ATOM 1682 N N . SER A 1 216 ? -14.701 3.044 24.875 1.00 92.88 216 SER A N 1
ATOM 1683 C CA . SER A 1 216 ? -14.391 1.958 25.814 1.00 92.88 216 SER A CA 1
ATOM 1684 C C . SER A 1 216 ? -13.144 1.149 25.439 1.00 92.88 216 SER A C 1
ATOM 1686 O O . SER A 1 216 ? -12.883 0.132 26.085 1.00 92.88 216 SER A O 1
ATOM 1688 N N . TYR A 1 217 ? -12.434 1.558 24.383 1.00 92.62 217 TYR A N 1
ATOM 1689 C CA . TYR A 1 217 ? -11.204 0.931 23.912 1.00 92.62 217 TYR A CA 1
ATOM 1690 C C . TYR A 1 217 ? -9.981 1.783 24.262 1.00 92.62 217 TYR A C 1
ATOM 1692 O O . TYR A 1 217 ? -10.001 3.012 24.126 1.00 92.62 217 TYR A O 1
ATOM 1700 N N . ASP A 1 218 ? -8.910 1.117 24.687 1.00 90.44 218 ASP A N 1
ATOM 1701 C CA . ASP A 1 218 ? -7.700 1.758 25.207 1.00 90.44 218 ASP A CA 1
ATOM 1702 C C . ASP A 1 218 ? -6.968 2.569 24.134 1.00 90.44 218 ASP A C 1
ATOM 1704 O O . ASP A 1 218 ? -6.402 3.623 24.439 1.00 90.44 218 ASP A O 1
ATOM 1708 N N . GLU A 1 219 ? -7.015 2.136 22.869 1.00 91.12 219 GLU A N 1
ATOM 1709 C CA . GLU A 1 219 ? -6.388 2.854 21.755 1.00 91.12 219 GLU A CA 1
ATOM 1710 C C . GLU A 1 219 ? -7.060 4.214 21.539 1.00 91.12 219 GLU A C 1
ATOM 1712 O O . GLU A 1 219 ? -6.380 5.230 21.394 1.00 91.12 219 GLU A O 1
ATOM 1717 N N . PHE A 1 220 ? -8.397 4.257 21.600 1.00 91.12 220 PHE A N 1
ATOM 1718 C CA . PHE A 1 220 ? -9.159 5.499 21.469 1.00 91.12 220 PHE A CA 1
ATOM 1719 C C . PHE A 1 220 ? -8.853 6.455 22.626 1.00 91.12 220 PHE A C 1
ATOM 1721 O O . PHE A 1 220 ? -8.566 7.632 22.406 1.00 91.12 220 PHE A O 1
ATOM 1728 N N . GLN A 1 221 ? -8.880 5.953 23.866 1.00 90.00 221 GLN A N 1
ATOM 1729 C CA . GLN A 1 221 ? -8.590 6.764 25.051 1.00 90.00 221 GLN A CA 1
ATOM 1730 C C . GLN A 1 221 ? -7.159 7.309 25.025 1.00 90.00 221 GLN A C 1
ATOM 1732 O O . GLN A 1 221 ? -6.944 8.492 25.297 1.00 90.00 221 GLN A O 1
ATOM 1737 N N . THR A 1 222 ? -6.196 6.468 24.643 1.00 87.50 222 THR A N 1
ATOM 1738 C CA . THR A 1 222 ? -4.782 6.837 24.526 1.00 87.50 222 THR A CA 1
ATOM 1739 C C . THR A 1 222 ? -4.581 7.941 23.495 1.00 87.50 222 THR A C 1
ATOM 1741 O O . THR A 1 222 ? -3.977 8.964 23.824 1.00 87.50 222 THR A O 1
ATOM 1744 N N . CYS A 1 223 ? -5.114 7.781 22.279 1.00 87.38 223 CYS A N 1
ATOM 1745 C CA . CYS A 1 223 ? -4.971 8.788 21.227 1.00 87.38 223 CYS A CA 1
ATOM 1746 C C . CYS A 1 223 ? -5.669 10.104 21.590 1.00 87.38 223 CYS A C 1
ATOM 1748 O O . CYS A 1 223 ? -5.087 11.172 21.404 1.00 87.38 223 CYS A O 1
ATOM 1750 N N . CYS A 1 224 ? -6.866 10.053 22.183 1.00 87.25 224 CYS A N 1
ATOM 1751 C CA . CYS A 1 224 ? -7.556 11.250 22.670 1.00 87.25 224 CYS A CA 1
ATOM 1752 C C . CYS A 1 224 ? -6.752 11.995 23.744 1.00 87.25 224 CYS A C 1
ATOM 1754 O O . CYS A 1 224 ? -6.616 13.217 23.669 1.00 87.25 224 CYS A O 1
ATOM 1756 N N . ALA A 1 225 ? -6.203 11.277 24.730 1.00 86.62 225 ALA A N 1
ATOM 1757 C CA . ALA A 1 225 ? -5.414 11.875 25.806 1.00 86.62 225 ALA A CA 1
ATOM 1758 C C . ALA A 1 225 ? -4.107 12.495 25.287 1.00 86.62 225 ALA A C 1
ATOM 1760 O O . ALA A 1 225 ? -3.737 13.591 25.709 1.00 86.62 225 ALA A O 1
ATOM 1761 N N . ALA A 1 226 ? -3.442 11.826 24.341 1.00 84.62 226 ALA A N 1
ATOM 1762 C CA . ALA A 1 226 ? -2.211 12.305 23.717 1.00 84.62 226 ALA A CA 1
ATOM 1763 C C . ALA A 1 226 ? -2.444 13.369 22.624 1.00 84.62 226 ALA A C 1
ATOM 1765 O O . ALA A 1 226 ? -1.486 13.976 22.152 1.00 84.62 226 ALA A O 1
ATOM 1766 N N . LYS A 1 227 ? -3.705 13.627 22.232 1.00 84.06 227 LYS A N 1
ATOM 1767 C CA . LYS A 1 227 ? -4.082 14.444 21.059 1.00 84.06 227 LYS A CA 1
ATOM 1768 C C . LYS A 1 227 ? -3.420 13.962 19.765 1.00 84.06 227 LYS A C 1
ATOM 1770 O O . LYS A 1 227 ? -3.077 14.753 18.886 1.00 84.06 227 LYS A O 1
ATOM 1775 N N . GLU A 1 228 ? -3.255 12.655 19.661 1.00 84.12 228 GLU A N 1
ATOM 1776 C CA . GLU A 1 228 ? -2.657 11.992 18.514 1.00 84.12 228 GLU A CA 1
ATOM 1777 C C . GLU A 1 228 ? -3.720 11.522 17.534 1.00 84.12 228 GLU A C 1
ATOM 1779 O O . GLU A 1 228 ? -4.909 11.456 17.851 1.00 84.12 228 GLU A O 1
ATOM 1784 N N . THR A 1 229 ? -3.275 11.193 16.323 1.00 82.62 229 THR A N 1
ATOM 1785 C CA . THR A 1 229 ? -4.177 10.635 15.323 1.00 82.62 229 THR A CA 1
ATOM 1786 C C . THR A 1 229 ? -4.254 9.125 15.482 1.00 82.62 229 THR A C 1
ATOM 1788 O O . THR A 1 229 ? -3.230 8.444 15.457 1.00 82.62 229 THR A O 1
ATOM 1791 N N . LEU A 1 230 ? -5.472 8.617 15.630 1.00 87.31 230 LEU A N 1
ATOM 1792 C CA . LEU A 1 230 ? -5.754 7.190 15.655 1.00 87.31 230 LEU A CA 1
ATOM 1793 C C . LEU A 1 230 ? -5.776 6.640 14.226 1.00 87.31 230 LEU A C 1
ATOM 1795 O O . LEU A 1 230 ? -6.458 7.190 13.361 1.00 87.31 230 LEU A O 1
ATOM 1799 N N . GLU A 1 231 ? -5.082 5.541 13.966 1.00 87.94 231 GLU A N 1
ATOM 1800 C CA . GLU A 1 231 ? -5.238 4.815 12.705 1.00 87.94 231 GLU A CA 1
ATOM 1801 C C . GLU A 1 231 ? -6.209 3.658 12.910 1.00 87.94 231 GLU A C 1
ATOM 1803 O O . GLU A 1 231 ? -6.058 2.883 13.855 1.00 87.94 231 GLU A O 1
ATOM 1808 N N . VAL A 1 232 ? -7.221 3.560 12.048 1.00 89.75 232 VAL A N 1
ATOM 1809 C CA . VAL A 1 232 ? -8.164 2.437 12.056 1.00 89.75 232 VAL A CA 1
ATOM 1810 C C . VAL A 1 232 ? -8.249 1.808 10.676 1.00 89.75 232 VAL A C 1
ATOM 1812 O O . VAL A 1 232 ? -8.294 2.505 9.666 1.00 89.75 232 VAL A O 1
ATOM 1815 N N . THR A 1 233 ? -8.311 0.485 10.628 1.00 87.25 233 THR A N 1
ATOM 1816 C CA . THR A 1 233 ? -8.518 -0.273 9.392 1.00 87.25 233 THR A CA 1
ATOM 1817 C C . THR A 1 233 ? -9.811 -1.064 9.502 1.00 87.25 233 THR A C 1
ATOM 1819 O O . THR A 1 233 ? -10.030 -1.762 10.492 1.00 87.25 233 THR A O 1
ATOM 1822 N N . LEU A 1 234 ? -10.681 -0.938 8.502 1.00 89.56 234 LEU A N 1
ATOM 1823 C CA . LEU A 1 234 ? -11.884 -1.752 8.382 1.00 89.56 234 LEU A CA 1
ATOM 1824 C C . LEU A 1 234 ? -11.478 -3.142 7.896 1.00 89.56 234 LEU A C 1
ATOM 1826 O O . LEU A 1 234 ? -10.857 -3.287 6.843 1.00 89.56 234 LEU A O 1
ATOM 1830 N N . VAL A 1 235 ? -11.860 -4.165 8.652 1.00 83.00 235 VAL A N 1
ATOM 1831 C CA . VAL A 1 235 ? -11.580 -5.565 8.320 1.00 83.00 235 VAL A CA 1
ATOM 1832 C C . VAL A 1 235 ? -12.875 -6.358 8.398 1.00 83.00 235 VAL A C 1
ATOM 1834 O O . VAL A 1 235 ? -13.665 -6.150 9.317 1.00 83.00 235 VAL A O 1
ATOM 1837 N N . LEU A 1 236 ? -13.108 -7.254 7.438 1.00 82.81 236 LEU A N 1
ATOM 1838 C CA . LEU A 1 236 ? -14.250 -8.167 7.486 1.00 82.81 236 LEU A CA 1
ATOM 1839 C C . LEU A 1 236 ? -14.165 -9.034 8.748 1.00 82.81 236 LEU A C 1
ATOM 1841 O O . LEU A 1 236 ? -13.108 -9.571 9.092 1.00 82.81 236 LEU A O 1
ATOM 1845 N N . ARG A 1 237 ? -15.284 -9.168 9.453 1.00 81.69 237 ARG A N 1
ATOM 1846 C CA . ARG A 1 237 ? -15.434 -10.091 10.569 1.00 81.69 237 ARG A CA 1
ATOM 1847 C C . ARG A 1 237 ? -15.355 -11.501 9.991 1.00 81.69 237 ARG A C 1
ATOM 1849 O O . ARG A 1 237 ? -16.194 -11.880 9.188 1.00 81.69 237 ARG A O 1
ATOM 1856 N N . GLU A 1 238 ? -14.355 -12.272 10.405 1.00 69.44 238 GLU A N 1
ATOM 1857 C CA . GLU A 1 238 ? -14.258 -13.692 10.052 1.00 69.44 238 GLU A CA 1
ATOM 1858 C C . GLU A 1 238 ? -15.584 -14.403 10.372 1.00 69.44 238 GLU A C 1
ATOM 1860 O O . GLU A 1 238 ? -16.052 -14.376 11.519 1.00 69.44 238 GLU A O 1
ATOM 1865 N N . GLU A 1 239 ? -16.204 -15.015 9.358 1.00 52.28 239 GLU A N 1
ATOM 1866 C CA . GLU A 1 239 ? -17.355 -15.888 9.561 1.00 52.28 239 GLU A CA 1
ATOM 1867 C C . GLU A 1 239 ? -16.926 -17.071 10.430 1.00 52.28 239 GLU A C 1
ATOM 1869 O O . GLU A 1 239 ? -15.897 -17.710 10.195 1.00 52.28 239 GLU A O 1
ATOM 1874 N N . LYS A 1 240 ? -17.730 -17.394 11.447 1.00 42.28 240 LYS A N 1
ATOM 1875 C CA . LYS A 1 240 ? -17.593 -18.674 12.141 1.00 42.28 240 LYS A CA 1
ATOM 1876 C C . LYS A 1 240 ? -17.882 -19.767 11.117 1.00 42.28 240 LYS A C 1
ATOM 1878 O O . LYS A 1 240 ? -19.045 -19.987 10.783 1.00 42.28 240 LYS A O 1
ATOM 1883 N N . THR A 1 241 ? -16.849 -20.464 10.653 1.00 34.12 241 THR A N 1
ATOM 1884 C CA . THR A 1 241 ? -16.999 -21.723 9.925 1.00 34.12 241 THR A CA 1
ATOM 1885 C C . THR A 1 241 ? -17.919 -22.630 10.733 1.00 34.12 241 THR A C 1
ATOM 1887 O O . THR A 1 241 ? -17.607 -23.055 11.846 1.00 34.12 241 THR A O 1
ATOM 1890 N N . THR A 1 242 ? -19.121 -22.857 10.212 1.00 34.66 242 THR A N 1
ATOM 1891 C CA . THR A 1 242 ? -20.082 -23.764 10.826 1.00 34.66 242 THR A CA 1
ATOM 1892 C C . THR A 1 242 ? -19.580 -25.172 10.542 1.00 34.66 242 THR A C 1
ATOM 1894 O O . THR A 1 242 ? -19.666 -25.663 9.419 1.00 34.66 242 THR A O 1
ATOM 1897 N N . THR A 1 243 ? -18.984 -25.810 11.545 1.00 39.62 243 THR A N 1
ATOM 1898 C CA . THR A 1 243 ? -18.648 -27.232 11.505 1.00 39.62 243 THR A CA 1
ATOM 1899 C C . THR A 1 243 ? -19.956 -28.017 11.423 1.00 39.62 243 THR A C 1
ATOM 1901 O O . THR A 1 243 ? -20.588 -28.282 12.444 1.00 39.62 243 THR A O 1
ATOM 1904 N N . ASN A 1 244 ? -20.406 -28.357 10.213 1.00 34.62 244 ASN A N 1
ATOM 1905 C CA . ASN A 1 244 ? -21.533 -29.266 10.049 1.00 34.62 244 ASN A CA 1
ATOM 1906 C C . ASN A 1 244 ? -21.081 -30.683 10.400 1.00 34.62 244 ASN A C 1
ATOM 1908 O O . ASN A 1 244 ? -20.231 -31.282 9.742 1.00 34.62 244 ASN A O 1
ATOM 1912 N N . ALA A 1 245 ? -21.658 -31.175 11.490 1.00 40.84 245 ALA A N 1
ATOM 1913 C CA . ALA A 1 245 ? -21.564 -32.534 11.969 1.00 40.84 245 ALA A CA 1
ATOM 1914 C C . ALA A 1 245 ? -22.096 -33.517 10.919 1.00 40.84 245 ALA A C 1
ATOM 1916 O O . ALA A 1 245 ? -23.274 -33.490 10.573 1.00 40.84 245 ALA A O 1
ATOM 1917 N N . THR A 1 246 ? -21.251 -34.443 10.476 1.00 37.94 246 THR A N 1
ATOM 1918 C CA . THR A 1 246 ? -21.699 -35.703 9.881 1.00 37.94 246 THR A CA 1
ATOM 1919 C C . THR A 1 246 ? -22.002 -36.677 11.019 1.00 37.94 246 THR A C 1
ATOM 1921 O O . THR A 1 246 ? -21.134 -37.394 11.511 1.00 37.94 246 THR A O 1
ATOM 1924 N N . LYS A 1 247 ? -23.253 -36.667 11.474 1.00 43.62 247 LYS A N 1
ATOM 1925 C CA . LYS A 1 247 ? -23.903 -37.816 12.108 1.00 43.62 247 LYS A CA 1
ATOM 1926 C C . LYS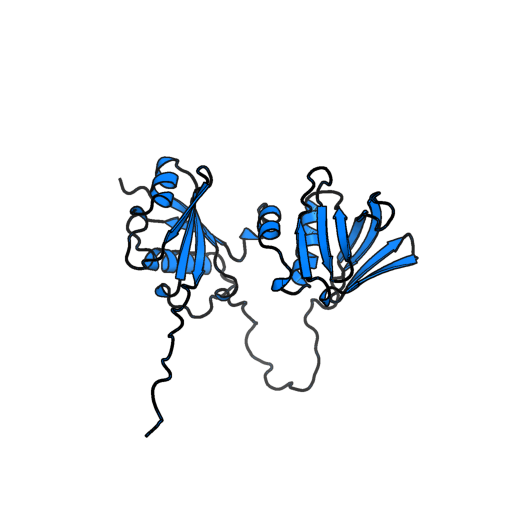 A 1 247 ? -25.224 -37.996 11.382 1.00 43.62 247 LYS A C 1
ATOM 1928 O O . LYS A 1 247 ? -26.130 -37.213 11.615 1.00 43.62 247 LYS A O 1
ATOM 1933 N N . ASP A 1 248 ? -25.259 -38.943 10.456 1.00 44.81 248 ASP A N 1
ATOM 1934 C CA . ASP A 1 248 ? -26.388 -39.848 10.240 1.00 44.81 248 ASP A CA 1
ATOM 1935 C C . ASP A 1 248 ? -26.067 -40.804 9.088 1.00 44.81 248 ASP A C 1
ATOM 1937 O O . ASP A 1 248 ? -25.318 -40.457 8.176 1.00 44.81 248 ASP A O 1
ATOM 1941 N N . TYR A 1 249 ? -26.660 -41.995 9.179 1.00 42.19 249 TYR A N 1
ATOM 1942 C CA . TYR A 1 249 ? -26.531 -43.199 8.347 1.00 42.19 249 TYR A CA 1
ATOM 1943 C C . TYR A 1 249 ? -25.467 -44.215 8.771 1.00 42.19 249 TYR A C 1
ATOM 1945 O O . TYR A 1 249 ? -24.428 -44.348 8.134 1.00 42.19 249 TYR A O 1
ATOM 1953 N N . MET A 1 250 ? -25.804 -44.998 9.803 1.00 39.75 250 MET A N 1
ATOM 1954 C CA . MET A 1 250 ? -25.843 -46.467 9.702 1.00 39.75 250 MET A CA 1
ATOM 1955 C C . MET A 1 250 ? -26.911 -47.014 10.668 1.00 39.75 250 MET A C 1
ATOM 1957 O O . MET A 1 250 ? -26.616 -47.306 11.825 1.00 39.75 250 MET A O 1
ATOM 1961 N N . GLU A 1 251 ? -28.143 -47.121 10.170 1.00 41.28 251 GLU A N 1
ATOM 1962 C CA . GLU A 1 251 ? -29.007 -48.292 10.389 1.00 41.28 251 GLU A CA 1
ATOM 1963 C C . GLU A 1 251 ? -29.153 -49.006 9.042 1.00 41.28 251 GLU A C 1
ATOM 1965 O O . GLU A 1 251 ? -29.239 -48.288 8.015 1.00 41.28 251 GLU A O 1
#